Protein AF-A0A2S4Y2C4-F1 (afdb_monomer_lite)

Foldseek 3Di:
DPCLDQLQVLVVVLVVLVVVLVVLCVVAPLQQLFQAPVCSPAQFDPPDDPQATGHPVLVVCVVVPNVVSGRHHDPDSDQDADDDDLDPVQLVVLVVVLVVLVVVDDPPDDSVSSSVNSSSSVNSSNSSNVSSQPQQPQVDPVDGSADWDQPDDPGTHRPVVVVVVVPVVVDPDPPPPPPPPDPPDDDPDDDDDDDDDDDDDD

Sequence (202 aa):
MDGLGDPTEYDRIADGLYSTFSTARNLAPTRNVTGCPHHPNGPVDPLAPAGWGNCLLCNRNRRIGNQSARSQESAGSGYPVPQGPYDHQALLAIMCSVNECVFELDYRSSDQEFTHVAELLHSAFIIARELSHPRSNSGCPKHPGAPLDVDVPGGPRCLFCRAQELREASGDVPVMVPRSKEIRARGIRRKGLRPYGAVNET

pLDDT: mean 76.89, std 17.61, range [36.84, 97.75]

Radius of gyration: 26.84 Å; chains: 1; bounding box: 74×49×77 Å

Secondary structure (DSSP, 8-state):
------HHHHHHHHHHHHHHHHHHHHHS----TT--SS-TTS-B-TTPPTT--SBHHHHHHHHTT-TT-PPPPPS-SSPPPPPSP--HHHHHHHHHHHHHHHHH--TT--HHHHHHHHHHHHHHHHHHHHHHS-------SSSTTPPEETTSTTS-EEHHHHHHHHHHHH--------------------------------

Structure (mmCIF, N/CA/C/O backbone):
data_AF-A0A2S4Y2C4-F1
#
_entry.id   AF-A0A2S4Y2C4-F1
#
loop_
_atom_site.group_PDB
_atom_site.id
_atom_site.type_symbol
_atom_site.label_atom_id
_atom_site.label_alt_id
_atom_site.label_comp_id
_atom_site.label_asym_id
_atom_site.label_entity_id
_atom_site.label_seq_id
_atom_site.pdbx_PDB_ins_code
_atom_site.Cartn_x
_atom_site.Cartn_y
_atom_site.Cartn_z
_atom_site.occupancy
_atom_site.B_iso_or_equiv
_atom_site.auth_seq_id
_atom_site.auth_comp_id
_atom_site.auth_asym_id
_atom_site.auth_atom_id
_atom_site.pdbx_PDB_model_num
ATOM 1 N N . MET A 1 1 ? 22.414 9.964 -18.533 1.00 36.84 1 MET A N 1
ATOM 2 C CA . MET A 1 1 ? 22.731 8.615 -18.020 1.00 36.84 1 MET A CA 1
ATOM 3 C C . MET A 1 1 ? 21.405 8.067 -17.543 1.00 36.84 1 MET A C 1
ATOM 5 O O . MET A 1 1 ? 21.042 8.299 -16.398 1.00 36.84 1 MET A O 1
ATOM 9 N N . ASP A 1 2 ? 20.633 7.482 -18.456 1.00 43.56 2 ASP A N 1
ATOM 10 C CA . ASP A 1 2 ? 19.284 6.997 -18.160 1.00 43.56 2 ASP A CA 1
ATOM 11 C C . ASP A 1 2 ? 19.405 5.662 -17.426 1.00 43.56 2 ASP A C 1
ATOM 13 O O . ASP A 1 2 ? 19.362 4.585 -18.015 1.00 43.56 2 ASP A O 1
ATOM 17 N N . GLY A 1 3 ? 19.665 5.765 -16.121 1.00 43.25 3 GLY A N 1
ATOM 18 C CA . GLY A 1 3 ? 19.686 4.665 -15.165 1.00 43.25 3 GLY A CA 1
ATOM 19 C C . GLY A 1 3 ? 18.272 4.186 -14.862 1.00 43.25 3 GLY A C 1
ATOM 20 O O . GLY A 1 3 ? 17.787 4.338 -13.745 1.00 43.25 3 GLY A O 1
ATOM 21 N N . LEU A 1 4 ? 17.591 3.639 -15.867 1.00 57.31 4 LEU A N 1
ATOM 22 C CA . LEU A 1 4 ? 16.430 2.787 -15.640 1.00 57.31 4 LEU A CA 1
ATOM 23 C C . LEU A 1 4 ? 16.964 1.513 -14.976 1.00 57.31 4 LEU A C 1
ATOM 25 O O . LEU A 1 4 ? 17.474 0.633 -15.665 1.00 57.31 4 LEU A O 1
ATOM 29 N N . GLY A 1 5 ? 16.947 1.488 -13.638 1.00 56.91 5 GLY A N 1
ATOM 30 C CA . GLY A 1 5 ? 17.327 0.319 -12.843 1.00 56.91 5 GLY A CA 1
ATOM 31 C C . GLY A 1 5 ? 16.647 -0.941 -13.373 1.00 56.91 5 GLY A C 1
ATOM 32 O O . GLY A 1 5 ? 15.527 -0.873 -13.893 1.00 56.91 5 GLY A O 1
ATOM 33 N N . ASP A 1 6 ? 17.351 -2.068 -13.291 1.00 68.62 6 ASP A N 1
ATOM 34 C CA . ASP A 1 6 ? 16.823 -3.355 -13.735 1.00 68.62 6 ASP A CA 1
ATOM 35 C C . ASP A 1 6 ? 15.484 -3.612 -13.014 1.00 68.62 6 ASP A C 1
ATOM 37 O O . ASP A 1 6 ? 15.442 -3.519 -11.785 1.00 68.62 6 ASP A O 1
ATOM 41 N N . PRO A 1 7 ? 14.380 -3.916 -13.728 1.00 71.06 7 PRO A N 1
ATOM 42 C CA . PRO A 1 7 ? 13.099 -4.254 -13.109 1.00 71.06 7 PRO A CA 1
ATOM 43 C C . PRO A 1 7 ? 13.212 -5.264 -11.954 1.00 71.06 7 PRO A C 1
ATOM 45 O O . PRO A 1 7 ? 12.474 -5.161 -10.975 1.00 71.06 7 PRO A O 1
ATOM 48 N N . THR A 1 8 ? 14.184 -6.184 -12.006 1.00 77.12 8 THR A N 1
ATOM 49 C CA . THR A 1 8 ? 14.409 -7.162 -10.928 1.00 77.12 8 THR A CA 1
ATOM 50 C C . THR A 1 8 ? 14.888 -6.543 -9.606 1.00 77.12 8 THR A C 1
ATOM 52 O O . THR A 1 8 ? 14.681 -7.125 -8.538 1.00 77.12 8 THR A O 1
ATOM 55 N N . GLU A 1 9 ? 15.479 -5.344 -9.625 1.00 84.19 9 GLU A N 1
ATOM 56 C CA . GLU A 1 9 ? 15.862 -4.614 -8.411 1.00 84.19 9 GLU A CA 1
ATOM 57 C C . GLU A 1 9 ? 14.623 -4.196 -7.610 1.00 84.19 9 GLU A C 1
ATOM 59 O O . GLU A 1 9 ? 14.620 -4.275 -6.376 1.00 8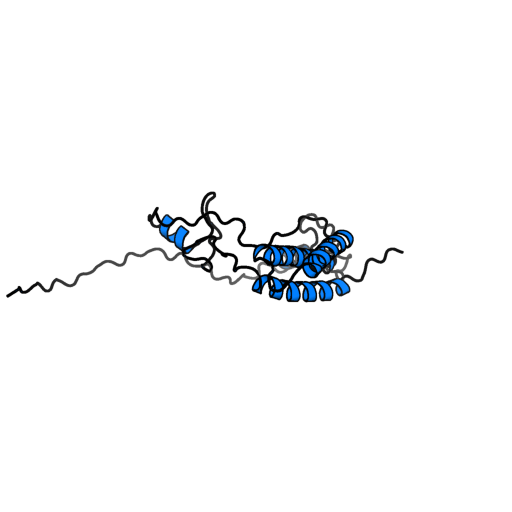4.19 9 GLU A O 1
ATOM 64 N N . TYR A 1 10 ? 13.539 -3.831 -8.301 1.00 89.06 10 TYR A N 1
ATOM 65 C CA . TYR A 1 10 ? 12.286 -3.435 -7.663 1.00 89.06 10 TYR A CA 1
ATOM 66 C C . TYR A 1 10 ? 11.528 -4.606 -7.040 1.00 89.06 10 TYR A C 1
ATOM 68 O O . TYR A 1 10 ? 10.769 -4.374 -6.103 1.00 89.06 10 TYR A O 1
ATOM 76 N N . ASP A 1 11 ? 11.752 -5.852 -7.476 1.00 88.31 11 ASP A N 1
ATOM 77 C CA . ASP A 1 11 ? 11.116 -7.022 -6.851 1.00 88.31 11 ASP A CA 1
ATOM 78 C C . ASP A 1 11 ? 11.534 -7.157 -5.383 1.00 88.31 11 ASP A C 1
ATOM 80 O O . ASP A 1 11 ? 10.690 -7.277 -4.495 1.00 88.31 11 ASP A O 1
ATOM 84 N N . ARG A 1 12 ? 12.838 -7.045 -5.100 1.00 90.25 12 ARG A N 1
ATOM 85 C CA . ARG A 1 12 ? 13.348 -7.112 -3.719 1.00 90.25 12 ARG A CA 1
ATOM 86 C C . ARG A 1 12 ? 12.839 -5.954 -2.866 1.00 90.25 12 ARG A C 1
ATOM 88 O O . ARG A 1 12 ? 12.561 -6.137 -1.681 1.00 90.25 12 ARG A O 1
ATOM 95 N N . ILE A 1 13 ? 12.723 -4.768 -3.464 1.00 93.62 13 ILE A N 1
ATOM 96 C CA . ILE A 1 13 ? 12.172 -3.584 -2.798 1.00 93.62 13 ILE A CA 1
ATOM 97 C C . ILE A 1 13 ? 10.692 -3.816 -2.474 1.00 93.62 13 ILE A C 1
ATOM 99 O O . ILE A 1 13 ? 10.278 -3.583 -1.340 1.00 93.62 13 ILE A O 1
ATOM 103 N N . ALA A 1 14 ? 9.906 -4.323 -3.426 1.00 94.06 14 ALA A N 1
ATOM 104 C CA . ALA A 1 14 ? 8.493 -4.625 -3.233 1.00 94.06 14 ALA A CA 1
ATOM 105 C C . ALA A 1 14 ? 8.281 -5.662 -2.118 1.00 94.06 14 ALA A C 1
ATOM 107 O O . ALA A 1 14 ? 7.454 -5.438 -1.234 1.00 94.06 14 ALA A O 1
ATOM 108 N N . ASP A 1 15 ? 9.065 -6.742 -2.091 1.00 93.62 15 ASP A N 1
ATOM 109 C CA . ASP A 1 15 ? 8.988 -7.760 -1.035 1.00 93.62 15 ASP A CA 1
ATOM 110 C C . ASP A 1 15 ? 9.310 -7.175 0.354 1.00 93.62 15 ASP A C 1
ATOM 112 O O . ASP A 1 15 ? 8.584 -7.411 1.328 1.00 93.62 15 ASP A O 1
ATOM 116 N N . GLY A 1 16 ? 10.362 -6.354 0.450 1.00 96.56 16 GLY A N 1
ATOM 117 C CA . GLY A 1 16 ? 10.735 -5.665 1.690 1.00 96.56 16 GLY A CA 1
ATOM 118 C C . GLY A 1 16 ? 9.665 -4.680 2.174 1.00 96.56 16 GLY A C 1
ATOM 119 O O . GLY A 1 16 ? 9.341 -4.633 3.368 1.00 96.56 16 GLY A O 1
ATOM 120 N N . LEU A 1 17 ? 9.062 -3.932 1.247 1.00 96.81 17 LEU A N 1
ATOM 121 C CA . LEU A 1 17 ? 7.959 -3.017 1.539 1.00 96.81 17 LEU A CA 1
ATOM 122 C C . LEU A 1 17 ? 6.712 -3.768 1.994 1.00 96.81 17 LEU A C 1
ATOM 124 O O . LEU A 1 17 ? 6.087 -3.351 2.966 1.00 96.81 17 LEU A O 1
ATOM 128 N N . TYR A 1 18 ? 6.378 -4.896 1.366 1.00 95.56 18 TYR A N 1
ATOM 129 C CA . TYR A 1 18 ? 5.233 -5.709 1.768 1.00 95.56 18 TYR A CA 1
ATOM 130 C C . TYR A 1 18 ? 5.411 -6.305 3.169 1.00 95.56 18 TYR A C 1
ATOM 132 O O . TYR A 1 18 ? 4.485 -6.274 3.982 1.00 95.56 18 TYR A O 1
ATOM 140 N N . SER A 1 19 ? 6.612 -6.798 3.487 1.00 96.69 19 SER A N 1
ATOM 141 C CA . SER A 1 19 ? 6.933 -7.286 4.832 1.00 96.69 19 SER A CA 1
ATOM 142 C C . SER A 1 19 ? 6.778 -6.179 5.882 1.00 96.69 19 SER A C 1
ATOM 144 O O . SER A 1 19 ? 6.131 -6.374 6.913 1.00 96.69 19 SER A O 1
ATOM 146 N N . THR A 1 20 ? 7.315 -4.989 5.605 1.00 96.06 20 THR A N 1
ATOM 147 C CA . THR A 1 20 ? 7.207 -3.825 6.502 1.00 96.06 20 THR A CA 1
ATOM 148 C C . THR A 1 20 ? 5.756 -3.358 6.643 1.00 96.06 20 THR A C 1
ATOM 150 O O . THR A 1 20 ? 5.284 -3.126 7.757 1.00 96.06 20 THR A O 1
ATOM 153 N N . PHE A 1 21 ? 5.011 -3.304 5.536 1.00 95.81 21 PHE A N 1
ATOM 154 C CA . PHE A 1 21 ? 3.577 -3.030 5.517 1.00 95.81 21 PHE A CA 1
ATOM 155 C C . PHE A 1 21 ? 2.806 -4.013 6.398 1.00 95.81 21 PHE A C 1
ATOM 157 O O . PHE A 1 21 ? 1.967 -3.588 7.188 1.00 95.81 21 PHE A O 1
ATOM 164 N N . SER A 1 22 ? 3.094 -5.314 6.308 1.00 93.06 22 SER A N 1
ATOM 165 C CA . SER A 1 22 ? 2.417 -6.322 7.126 1.00 93.06 22 SER A CA 1
ATOM 166 C C . SER A 1 22 ? 2.623 -6.071 8.622 1.00 93.06 22 SER A C 1
ATOM 168 O O . SER A 1 22 ? 1.687 -6.244 9.401 1.00 93.06 22 SER A O 1
ATOM 170 N N . THR A 1 23 ? 3.818 -5.640 9.027 1.00 93.31 23 THR A N 1
ATOM 171 C CA . THR A 1 23 ? 4.103 -5.261 10.417 1.00 93.31 23 THR A CA 1
ATOM 172 C C . THR A 1 23 ? 3.337 -4.002 10.818 1.00 93.31 23 THR A C 1
ATOM 174 O O . THR A 1 23 ? 2.624 -4.026 11.818 1.00 93.31 23 THR A O 1
ATOM 177 N N . ALA A 1 24 ? 3.405 -2.933 10.019 1.00 92.12 24 ALA A N 1
ATOM 178 C CA . ALA A 1 24 ? 2.693 -1.683 10.296 1.00 92.12 24 ALA A CA 1
ATOM 179 C C . ALA A 1 24 ? 1.168 -1.883 10.362 1.00 92.12 24 ALA A C 1
ATOM 181 O O . ALA A 1 24 ? 0.502 -1.382 11.264 1.00 92.12 24 ALA A O 1
ATOM 182 N N . ARG A 1 25 ? 0.612 -2.699 9.460 1.00 90.81 25 ARG A N 1
ATOM 183 C CA . ARG A 1 25 ? -0.801 -3.099 9.456 1.00 90.81 25 ARG A CA 1
ATOM 184 C C . ARG A 1 25 ? -1.221 -3.784 10.755 1.00 90.81 25 ARG A C 1
ATOM 186 O O . ARG A 1 25 ? -2.354 -3.595 11.180 1.00 90.81 25 ARG A O 1
ATOM 193 N N . ASN A 1 26 ? -0.352 -4.598 11.349 1.00 90.12 26 ASN A N 1
ATOM 194 C CA . ASN A 1 26 ? -0.655 -5.301 12.596 1.00 90.12 26 ASN A CA 1
ATOM 195 C C . ASN A 1 26 ? -0.579 -4.387 13.829 1.00 90.12 26 ASN A C 1
ATOM 197 O O . ASN A 1 26 ? -1.151 -4.732 14.859 1.00 90.12 26 ASN A O 1
ATOM 201 N N . LEU A 1 27 ? 0.123 -3.253 13.728 1.00 89.62 27 LEU A N 1
ATOM 202 C CA . LEU A 1 27 ? 0.165 -2.215 14.762 1.00 89.62 27 LEU A CA 1
ATOM 203 C C . LEU A 1 27 ? -1.008 -1.232 14.648 1.00 89.62 27 LEU A C 1
ATOM 205 O O . LEU A 1 27 ? -1.432 -0.667 15.649 1.00 89.62 27 LEU A O 1
ATOM 209 N N . ALA A 1 28 ? -1.547 -1.042 13.445 1.00 87.50 28 ALA A N 1
ATOM 210 C CA . ALA A 1 28 ? -2.757 -0.260 13.230 1.00 87.50 28 ALA A CA 1
ATOM 211 C C . ALA A 1 28 ? -4.011 -0.994 13.757 1.00 87.50 28 ALA A C 1
ATOM 213 O O . ALA A 1 28 ? -4.033 -2.229 13.825 1.00 87.50 28 ALA A O 1
ATOM 214 N N . PRO A 1 29 ? -5.103 -0.269 14.066 1.00 81.56 29 PRO A N 1
ATOM 215 C CA . PRO A 1 29 ? -6.379 -0.885 14.392 1.00 81.56 29 PRO A CA 1
ATOM 216 C C . PRO A 1 29 ? -6.818 -1.884 13.333 1.00 81.56 29 PRO A C 1
ATOM 218 O O . PRO A 1 29 ? -6.672 -1.669 12.125 1.00 81.56 29 PRO A O 1
ATOM 221 N N . THR A 1 30 ? -7.449 -2.961 13.792 1.00 75.25 30 THR A N 1
ATOM 222 C CA . THR A 1 30 ? -8.057 -3.933 12.890 1.00 75.25 30 THR A CA 1
ATOM 223 C C . THR A 1 30 ? -9.153 -3.257 12.075 1.00 75.25 30 THR A C 1
ATOM 225 O O . THR A 1 30 ? -10.233 -2.942 12.575 1.00 75.25 30 THR A O 1
ATOM 228 N N . ARG A 1 31 ? -8.876 -3.035 10.784 1.00 73.69 31 ARG A N 1
ATOM 229 C CA . ARG A 1 31 ? -9.887 -2.561 9.840 1.00 73.69 31 ARG A CA 1
ATOM 230 C C . ARG A 1 31 ? -11.009 -3.591 9.768 1.00 73.69 31 ARG A C 1
ATOM 232 O O . ARG A 1 31 ? -10.785 -4.774 9.517 1.00 73.69 31 ARG A O 1
ATOM 239 N N . ASN A 1 32 ? -12.227 -3.120 9.981 1.00 72.31 32 ASN A N 1
ATOM 240 C CA . ASN A 1 32 ? -13.457 -3.872 9.811 1.00 72.31 32 ASN A CA 1
ATOM 241 C C . ASN A 1 32 ? -13.647 -4.206 8.327 1.00 72.31 32 ASN A C 1
ATOM 243 O O . ASN A 1 32 ? -14.186 -3.418 7.555 1.00 72.31 32 ASN A O 1
ATOM 247 N N . VAL A 1 33 ? -13.236 -5.415 7.944 1.00 72.38 33 VAL A N 1
ATOM 248 C CA . VAL A 1 33 ? -13.298 -5.941 6.572 1.00 72.38 33 VAL A CA 1
ATOM 249 C C . VAL A 1 33 ? -14.700 -5.789 5.964 1.00 72.38 33 VAL A C 1
ATOM 251 O O . VAL A 1 33 ? -14.844 -5.552 4.770 1.00 72.38 33 VAL A O 1
ATOM 254 N N . THR A 1 34 ? -15.754 -5.873 6.778 1.00 75.62 34 THR A N 1
ATOM 255 C CA . THR A 1 34 ? -17.140 -5.718 6.306 1.00 75.62 34 THR A CA 1
ATOM 256 C C . THR A 1 34 ? -17.783 -4.359 6.583 1.00 75.62 34 THR A C 1
ATOM 258 O O . THR A 1 34 ? -18.912 -4.133 6.140 1.00 75.62 34 THR A O 1
ATOM 261 N N . GLY A 1 35 ? -17.147 -3.499 7.384 1.00 73.62 35 GLY A N 1
ATOM 262 C CA . GLY A 1 35 ? -17.772 -2.279 7.910 1.00 73.62 35 GLY A CA 1
ATOM 263 C C . GLY A 1 35 ? -18.901 -2.480 8.912 1.00 73.62 35 GLY A C 1
ATOM 264 O O . GLY A 1 35 ? -19.558 -1.520 9.303 1.00 73.62 35 GLY A O 1
ATOM 265 N N . CYS A 1 36 ? -19.182 -3.719 9.323 1.00 79.94 36 CYS A N 1
ATOM 266 C CA . CYS A 1 36 ? -20.274 -4.010 10.242 1.00 79.94 36 CYS A CA 1
ATOM 267 C C . CYS A 1 36 ? -19.771 -4.089 11.692 1.00 79.94 36 CYS A C 1
ATOM 269 O O . CYS A 1 36 ? -18.882 -4.896 11.962 1.00 79.94 36 CYS A O 1
ATOM 271 N N . PRO A 1 37 ? -20.386 -3.363 12.648 1.00 75.06 37 PRO A N 1
ATOM 272 C CA . PRO A 1 37 ? -20.019 -3.458 14.064 1.00 75.06 37 PRO A CA 1
ATOM 273 C C . PRO A 1 37 ? -20.325 -4.839 14.664 1.00 75.06 37 PRO A C 1
ATOM 275 O O . PRO A 1 37 ? -19.667 -5.262 15.606 1.00 75.06 37 PRO A O 1
ATOM 278 N N . HIS A 1 38 ? -21.293 -5.572 14.103 1.00 81.81 38 HIS A N 1
ATOM 279 C CA . HIS A 1 38 ? -21.630 -6.926 14.552 1.00 81.81 38 HIS A CA 1
ATOM 280 C C . HIS A 1 38 ? -20.727 -8.008 13.952 1.00 81.81 38 HIS A C 1
ATOM 282 O O . HIS A 1 38 ? -20.565 -9.069 14.546 1.00 81.81 38 HIS A O 1
ATOM 288 N N . HIS A 1 39 ? -20.152 -7.763 12.772 1.00 83.25 39 HIS A N 1
ATOM 289 C CA . HIS A 1 39 ? -19.363 -8.755 12.040 1.00 83.25 39 HIS A CA 1
ATOM 290 C C . HIS A 1 39 ? -18.106 -8.127 11.423 1.00 83.25 39 HIS A C 1
ATOM 292 O O . HIS A 1 39 ? -17.934 -8.212 10.203 1.00 83.25 39 HIS A O 1
ATOM 298 N N . PRO A 1 40 ? -17.216 -7.507 12.217 1.00 76.00 40 PRO A N 1
ATOM 299 C CA . PRO A 1 40 ? -16.082 -6.748 11.684 1.00 76.00 40 PRO A CA 1
ATOM 300 C C . PRO A 1 40 ? -15.190 -7.596 10.764 1.00 76.00 40 PRO A C 1
ATOM 302 O O . PRO A 1 40 ? -14.767 -7.111 9.720 1.00 76.00 40 PRO A O 1
ATOM 305 N N . ASN A 1 41 ? -15.030 -8.886 11.082 1.00 77.62 41 ASN A N 1
ATOM 306 C CA . ASN A 1 41 ? -14.261 -9.872 10.308 1.00 77.62 41 ASN A CA 1
ATOM 307 C C . ASN A 1 41 ? -15.148 -10.892 9.565 1.00 77.62 41 ASN A C 1
ATOM 309 O O . ASN A 1 41 ? -14.730 -12.016 9.297 1.00 77.62 41 ASN A O 1
ATOM 313 N N . GLY A 1 42 ? -16.409 -10.544 9.299 1.00 81.75 42 GLY A N 1
ATOM 314 C CA . GLY A 1 42 ? -17.330 -11.407 8.562 1.00 81.75 42 GLY A CA 1
ATOM 315 C C . GLY A 1 42 ? -17.008 -11.506 7.061 1.00 81.75 42 GLY A C 1
ATOM 316 O O . GLY A 1 42 ? -16.150 -10.788 6.549 1.00 81.75 42 GLY A O 1
ATOM 317 N N . PRO A 1 43 ? -17.727 -12.364 6.320 1.00 84.88 43 PRO A N 1
ATOM 318 C CA . PRO A 1 43 ? -17.617 -12.413 4.866 1.00 84.88 43 PRO A CA 1
ATOM 319 C C . PRO A 1 43 ? -18.121 -11.116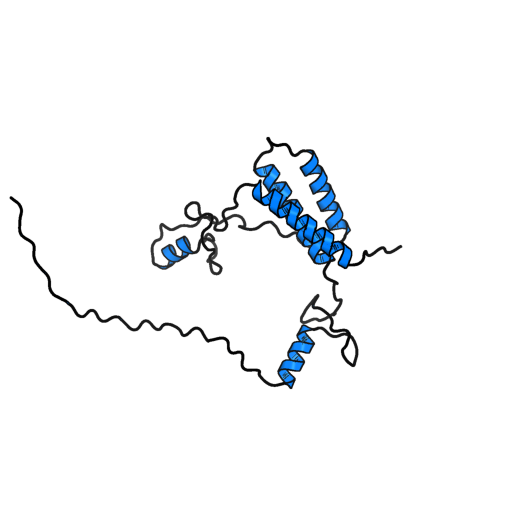 4.209 1.00 84.88 43 PRO A C 1
ATOM 321 O O . PRO A 1 43 ? -19.151 -10.563 4.614 1.00 84.88 43 PRO A O 1
ATOM 324 N N . VAL A 1 44 ? -17.404 -10.663 3.177 1.00 86.31 44 VAL A N 1
ATOM 325 C CA . VAL A 1 44 ? -17.750 -9.496 2.349 1.00 86.31 44 VAL A CA 1
ATOM 326 C C . VAL A 1 44 ? -18.766 -9.888 1.270 1.00 86.31 44 VAL A C 1
ATOM 328 O O . VAL A 1 44 ? -18.634 -10.948 0.663 1.00 86.31 44 VAL A O 1
ATOM 331 N N . ASP A 1 45 ? -19.785 -9.057 1.035 1.00 86.06 45 ASP A N 1
ATOM 332 C CA . ASP A 1 45 ? -20.769 -9.212 -0.044 1.00 86.06 45 ASP A CA 1
ATOM 333 C C . ASP A 1 45 ? -20.259 -8.540 -1.331 1.00 86.06 45 ASP A C 1
ATOM 335 O O . ASP A 1 45 ? -20.283 -7.312 -1.413 1.00 86.06 45 ASP A O 1
ATOM 339 N N . PRO A 1 46 ? -19.827 -9.300 -2.353 1.00 82.44 46 PRO A N 1
ATOM 340 C CA . PRO A 1 46 ? -19.350 -8.722 -3.611 1.00 82.44 46 PRO A CA 1
ATOM 341 C C . PRO A 1 46 ? -20.480 -8.121 -4.462 1.00 82.44 46 PRO A C 1
ATOM 343 O O . PRO A 1 46 ? -20.210 -7.426 -5.435 1.00 82.44 46 PRO A O 1
ATOM 346 N N . LEU A 1 47 ? -21.742 -8.412 -4.130 1.00 85.81 47 LEU A N 1
ATOM 347 C CA . LEU A 1 47 ? -22.933 -7.979 -4.863 1.00 85.81 47 LEU A CA 1
ATOM 348 C C . LEU A 1 47 ? -23.830 -7.104 -3.975 1.00 85.81 47 LEU A C 1
ATOM 350 O O . LEU A 1 47 ? -25.063 -7.169 -4.078 1.00 85.81 47 LEU A O 1
ATOM 354 N N . ALA A 1 48 ? -23.225 -6.338 -3.063 1.00 83.06 48 ALA A N 1
ATOM 355 C CA . ALA A 1 48 ? -23.935 -5.371 -2.240 1.00 83.06 48 ALA A CA 1
ATOM 356 C C . ALA A 1 48 ? -24.533 -4.260 -3.132 1.00 83.06 48 ALA A C 1
ATOM 358 O O . ALA A 1 48 ? -23.810 -3.663 -3.932 1.00 83.06 48 ALA A O 1
ATOM 359 N N . PRO A 1 49 ? -25.845 -3.971 -3.033 1.00 82.06 49 PRO A N 1
ATOM 360 C CA . PRO A 1 49 ? -26.436 -2.808 -3.691 1.00 82.06 49 PRO A CA 1
ATOM 361 C C . PRO A 1 49 ? -25.823 -1.492 -3.186 1.00 82.06 49 PRO A C 1
ATOM 363 O O . PRO A 1 49 ? -25.359 -1.419 -2.050 1.00 82.06 49 PRO A O 1
ATOM 366 N N . ALA A 1 50 ? -25.900 -0.426 -3.986 1.00 80.25 50 ALA A N 1
ATOM 367 C CA . ALA A 1 50 ? -25.516 0.916 -3.538 1.00 80.25 50 ALA A CA 1
ATOM 368 C C . ALA A 1 50 ? -26.303 1.330 -2.274 1.00 80.25 50 ALA A C 1
ATOM 370 O O . ALA A 1 50 ? -27.503 1.050 -2.170 1.00 80.25 50 ALA A O 1
ATOM 371 N N . GLY A 1 51 ? -25.647 1.978 -1.305 1.00 77.88 51 GLY A N 1
ATOM 372 C CA . GLY A 1 51 ? -26.269 2.334 -0.023 1.00 77.88 51 GLY A CA 1
ATOM 373 C C . GLY A 1 51 ? -26.300 1.201 1.012 1.00 77.88 51 GLY A C 1
ATOM 374 O O . GLY A 1 51 ? -26.921 1.351 2.069 1.00 77.88 51 GLY A O 1
ATOM 375 N N . TRP A 1 52 ? -25.737 0.025 0.708 1.00 82.31 52 TRP A N 1
ATOM 376 C CA . TRP A 1 52 ? -25.639 -1.100 1.642 1.00 82.31 52 TRP A CA 1
ATOM 377 C C . TRP A 1 52 ? -24.185 -1.287 2.066 1.00 82.31 52 TRP A C 1
ATOM 379 O O . TRP A 1 52 ? -23.269 -1.141 1.265 1.00 82.31 52 TRP A O 1
ATOM 389 N N . GLY A 1 53 ? -23.970 -1.654 3.328 1.00 80.56 53 GLY A N 1
ATOM 390 C CA . GLY A 1 53 ? -22.643 -2.036 3.790 1.00 80.56 53 GLY A CA 1
ATOM 391 C C . GLY A 1 53 ? -22.195 -3.392 3.245 1.00 80.56 53 GLY A C 1
ATOM 392 O O . GLY A 1 53 ? -22.988 -4.193 2.743 1.00 80.56 53 GLY A O 1
ATOM 393 N N . ASN A 1 54 ? -20.915 -3.694 3.433 1.00 86.06 54 ASN A N 1
ATOM 394 C CA . ASN A 1 54 ? -20.246 -4.824 2.789 1.00 86.06 54 ASN A CA 1
ATOM 395 C C . ASN A 1 54 ? -20.435 -6.167 3.512 1.00 86.06 54 ASN A C 1
ATOM 397 O O . ASN A 1 54 ? -19.905 -7.177 3.071 1.00 86.06 54 ASN A O 1
ATOM 401 N N . CYS A 1 55 ? -21.161 -6.231 4.629 1.00 89.38 55 CYS A N 1
ATOM 402 C CA . CYS A 1 55 ? -21.325 -7.479 5.377 1.00 89.38 55 CYS A CA 1
ATOM 403 C C . CYS A 1 55 ? -22.331 -8.433 4.721 1.00 89.38 55 CYS A C 1
ATOM 405 O O . CYS A 1 55 ? -23.542 -8.200 4.763 1.00 89.38 55 CYS A O 1
ATOM 407 N N . LEU A 1 56 ? -21.843 -9.575 4.228 1.00 90.00 56 LEU A N 1
ATOM 408 C CA . LEU A 1 56 ? -22.667 -10.616 3.610 1.00 90.00 56 LEU A CA 1
ATOM 409 C C . LEU A 1 56 ? -23.724 -11.181 4.560 1.00 90.00 56 LEU A C 1
ATOM 411 O O . LEU A 1 56 ? -24.830 -11.486 4.122 1.00 90.00 56 LEU A O 1
ATOM 415 N N . LEU A 1 57 ? -23.433 -11.292 5.858 1.00 89.88 57 LEU A N 1
ATOM 416 C CA . LEU A 1 57 ? -24.390 -11.815 6.841 1.00 89.88 57 LEU A CA 1
ATOM 417 C C . LEU A 1 57 ? -25.568 -10.853 7.053 1.00 89.88 57 LEU A C 1
ATOM 419 O O . LEU A 1 57 ? -26.726 -11.273 7.009 1.00 89.88 57 LEU A O 1
ATOM 423 N N . CYS A 1 58 ? -25.290 -9.558 7.217 1.00 88.38 58 CYS A N 1
ATOM 424 C CA . CYS A 1 58 ? -26.326 -8.531 7.336 1.00 88.38 58 CYS A CA 1
ATOM 425 C C . CYS A 1 58 ? -27.125 -8.402 6.037 1.00 88.38 58 CYS A C 1
ATOM 427 O O . CYS A 1 58 ? -28.354 -8.427 6.069 1.00 88.38 58 CYS A O 1
ATOM 429 N N . ASN A 1 59 ? -26.443 -8.366 4.890 1.00 90.25 59 ASN A N 1
ATOM 430 C CA . ASN A 1 59 ? -27.094 -8.265 3.589 1.00 90.25 59 ASN A CA 1
ATOM 431 C C . ASN A 1 59 ? -27.957 -9.496 3.298 1.00 90.25 59 ASN A C 1
ATOM 433 O O . ASN A 1 59 ? -29.074 -9.353 2.802 1.00 90.25 59 ASN A O 1
ATOM 437 N N . ARG A 1 60 ? -27.504 -10.702 3.665 1.00 90.19 60 ARG A N 1
ATOM 438 C CA . ARG A 1 60 ? -28.310 -11.929 3.588 1.00 90.19 60 ARG A CA 1
ATOM 439 C C . ARG A 1 60 ? -29.571 -11.818 4.439 1.00 90.19 60 ARG A C 1
ATOM 441 O O . ARG A 1 60 ? -30.653 -12.096 3.930 1.00 90.19 60 ARG A O 1
ATOM 448 N N . ASN A 1 61 ? -29.451 -11.377 5.692 1.00 88.69 61 ASN A N 1
ATOM 449 C CA . ASN A 1 61 ? -30.593 -11.186 6.593 1.00 88.69 61 ASN A CA 1
ATOM 450 C C . ASN A 1 61 ? -31.586 -10.145 6.054 1.00 88.69 61 ASN A C 1
ATOM 452 O O . ASN A 1 61 ? -32.800 -10.334 6.129 1.00 88.69 61 ASN A O 1
ATOM 456 N N . ARG A 1 62 ? -31.076 -9.086 5.428 1.00 87.88 62 ARG A N 1
ATOM 457 C CA . ARG A 1 62 ? -31.890 -8.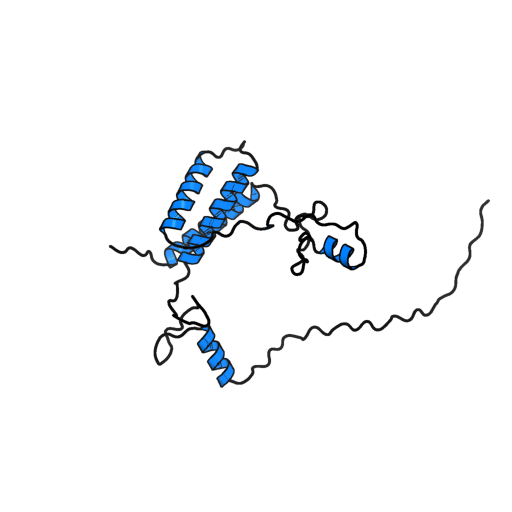059 4.782 1.00 87.88 62 ARG A CA 1
ATOM 458 C C . ARG A 1 62 ? -32.620 -8.595 3.543 1.00 87.88 62 ARG A C 1
ATOM 460 O O . ARG A 1 62 ? -33.808 -8.328 3.387 1.00 87.88 62 ARG A O 1
ATOM 467 N N . ARG A 1 63 ? -31.960 -9.422 2.716 1.00 87.44 63 ARG A N 1
ATOM 468 C CA . ARG A 1 63 ? -32.561 -10.097 1.543 1.00 87.44 63 ARG A CA 1
ATOM 469 C C . ARG A 1 63 ? -33.687 -11.070 1.925 1.00 87.44 63 ARG A C 1
ATOM 471 O O . ARG A 1 63 ? -34.642 -11.195 1.168 1.00 87.44 63 ARG A O 1
ATOM 478 N N . ILE A 1 64 ? -33.608 -11.727 3.086 1.00 89.75 64 ILE A N 1
ATOM 479 C CA . ILE A 1 64 ? -34.671 -12.624 3.594 1.00 89.75 64 ILE A CA 1
ATOM 480 C C . ILE A 1 64 ? -35.782 -11.891 4.371 1.00 89.75 64 ILE A C 1
ATOM 482 O O . ILE A 1 64 ? -36.665 -12.543 4.922 1.00 89.75 64 ILE A O 1
ATOM 486 N N . GLY A 1 65 ? -35.757 -10.553 4.415 1.00 83.50 65 GLY A N 1
ATOM 487 C CA . GLY A 1 65 ? -36.840 -9.727 4.961 1.00 83.50 65 GLY A CA 1
ATOM 488 C C . GLY A 1 65 ? -36.585 -9.116 6.341 1.00 83.50 65 GLY A C 1
ATOM 489 O O . GLY A 1 65 ? -37.449 -8.400 6.844 1.00 83.50 65 GLY A O 1
ATOM 490 N N . ASN A 1 66 ? -35.414 -9.324 6.953 1.00 80.00 66 ASN A N 1
ATOM 491 C CA . ASN A 1 66 ? -35.073 -8.665 8.213 1.00 80.00 66 ASN A CA 1
ATOM 492 C C . ASN A 1 66 ? -34.459 -7.276 7.962 1.00 80.00 66 ASN A C 1
ATOM 494 O O . ASN A 1 66 ? -33.248 -7.127 7.790 1.00 80.00 66 ASN A O 1
ATOM 498 N N . GLN A 1 67 ? -35.302 -6.242 7.945 1.00 69.00 67 GLN A N 1
ATOM 499 C CA . GLN A 1 67 ? -34.887 -4.867 7.637 1.00 69.00 67 GLN A CA 1
ATOM 500 C C . GLN A 1 67 ? -33.994 -4.214 8.711 1.00 69.00 67 GLN A C 1
ATOM 502 O O . GLN A 1 67 ? -33.341 -3.211 8.412 1.00 69.00 67 GLN A O 1
ATOM 507 N N . SER A 1 68 ? -33.943 -4.759 9.935 1.00 71.69 68 SER A N 1
ATOM 508 C CA . SER A 1 68 ? -33.088 -4.237 11.014 1.00 71.69 68 SER A CA 1
ATOM 509 C C . SER A 1 68 ? -31.635 -4.705 10.911 1.00 71.69 68 SER A C 1
ATOM 511 O O . SER A 1 68 ? -30.756 -4.103 11.523 1.00 71.69 68 SER A O 1
ATOM 513 N N . ALA A 1 69 ? -31.349 -5.718 10.084 1.00 68.38 69 ALA A N 1
ATOM 514 C CA . ALA A 1 69 ? -29.994 -6.164 9.781 1.00 68.38 69 ALA A CA 1
ATOM 515 C C . ALA A 1 69 ? -29.304 -5.182 8.817 1.00 68.38 69 ALA A C 1
ATOM 517 O O . ALA A 1 69 ? -29.095 -5.472 7.638 1.00 68.38 69 ALA A O 1
ATOM 518 N N . ARG A 1 70 ? -28.979 -3.981 9.304 1.00 67.19 70 ARG A N 1
ATOM 519 C CA . ARG A 1 70 ? -28.206 -2.989 8.552 1.00 67.19 70 ARG A CA 1
ATOM 520 C C . ARG A 1 70 ? -26.719 -3.172 8.833 1.00 67.19 70 ARG A C 1
ATOM 522 O O . ARG A 1 70 ? -26.273 -3.094 9.973 1.00 67.19 70 ARG A O 1
ATOM 529 N N . SER A 1 71 ? -25.953 -3.406 7.779 1.00 67.50 71 SER A N 1
ATOM 530 C CA . SER A 1 71 ? -24.531 -3.080 7.750 1.00 67.50 71 SER A CA 1
ATOM 531 C C . SER A 1 71 ? -24.402 -1.568 7.537 1.00 67.50 71 SER A C 1
ATOM 533 O O . SER A 1 71 ? -25.176 -0.991 6.770 1.00 67.50 71 SER A O 1
ATOM 535 N N . GLN A 1 72 ? -23.476 -0.911 8.238 1.00 65.19 72 GLN A N 1
ATOM 536 C CA . GLN A 1 72 ? -23.117 0.465 7.893 1.00 65.19 72 GLN A CA 1
ATOM 537 C C . GLN A 1 72 ? -22.292 0.444 6.604 1.00 65.19 72 GLN A C 1
ATOM 539 O O . GLN A 1 72 ? -21.546 -0.509 6.363 1.00 65.19 72 GLN A O 1
ATOM 544 N N . GLU A 1 73 ? -22.458 1.465 5.761 1.00 58.84 73 GLU A N 1
ATOM 545 C CA . GLU A 1 73 ? -21.537 1.700 4.650 1.00 58.84 73 GLU A CA 1
ATOM 546 C C . GLU A 1 73 ? -20.135 1.863 5.229 1.00 58.84 73 GLU A C 1
ATOM 548 O O . GLU A 1 73 ? -19.878 2.753 6.038 1.00 58.84 73 GLU A O 1
ATOM 553 N N . SER A 1 74 ? -19.243 0.949 4.859 1.00 56.19 74 SER A N 1
ATOM 554 C CA . SER A 1 74 ? -17.852 1.050 5.262 1.00 56.19 74 SER A CA 1
ATOM 555 C C . SER A 1 74 ? -17.174 2.067 4.362 1.00 56.19 74 SER A C 1
ATOM 557 O O . SER A 1 74 ? -17.168 1.889 3.142 1.00 56.19 74 SER A O 1
ATOM 559 N N . ALA A 1 75 ? -16.529 3.072 4.949 1.00 52.22 75 ALA A N 1
ATOM 560 C CA . ALA A 1 75 ? -15.411 3.715 4.276 1.00 52.22 75 ALA A CA 1
ATOM 561 C C . ALA A 1 75 ? -14.383 2.609 3.968 1.00 52.22 75 ALA A C 1
ATOM 563 O O . ALA A 1 75 ? -13.999 1.873 4.874 1.00 52.22 75 ALA A O 1
ATOM 564 N N . GLY A 1 76 ? -14.086 2.416 2.678 1.00 56.56 76 GLY A N 1
ATOM 565 C CA . GLY A 1 76 ? -13.211 1.402 2.069 1.00 56.56 76 GLY A CA 1
ATOM 566 C C . GLY A 1 76 ? -12.560 0.375 3.002 1.00 56.56 76 GLY A C 1
ATOM 567 O O . GLY A 1 76 ? -11.635 0.692 3.740 1.00 56.56 76 GLY A O 1
ATOM 568 N N . SER A 1 77 ? -12.955 -0.898 2.901 1.00 62.12 77 SER A N 1
ATOM 569 C CA . SER A 1 77 ? -12.370 -1.984 3.709 1.00 62.12 77 SER A CA 1
ATOM 570 C C . SER A 1 77 ? -10.914 -2.337 3.349 1.00 62.12 77 SER A C 1
ATOM 572 O O . SER A 1 77 ? -10.380 -3.322 3.857 1.00 62.12 77 SER A O 1
ATOM 574 N N . GLY A 1 78 ? -10.289 -1.586 2.439 1.00 74.12 78 GLY A N 1
ATOM 575 C CA . GLY A 1 78 ? -8.947 -1.821 1.917 1.00 74.12 78 GLY A CA 1
ATOM 576 C C . GLY A 1 78 ? -8.032 -0.623 2.139 1.00 74.12 78 GLY A C 1
ATOM 577 O O . GLY A 1 78 ? -8.488 0.483 2.423 1.00 74.12 78 GLY A O 1
ATOM 578 N N . TYR A 1 79 ? -6.728 -0.853 2.027 1.00 83.38 79 TYR A N 1
ATOM 579 C CA . TYR A 1 79 ? -5.756 0.232 1.942 1.00 83.38 79 TYR A CA 1
ATOM 580 C C . TYR A 1 79 ? -5.912 0.955 0.597 1.00 83.38 79 TYR A C 1
ATOM 582 O O . TYR A 1 79 ? -6.228 0.298 -0.402 1.00 83.38 79 TYR A O 1
ATOM 590 N N . PRO A 1 80 ? -5.733 2.286 0.555 1.00 83.56 80 PRO A N 1
ATOM 591 C CA . PRO A 1 80 ? -5.827 3.030 -0.688 1.00 83.56 80 PRO A CA 1
ATOM 592 C C . PRO A 1 80 ? -4.792 2.498 -1.682 1.00 83.56 80 PRO A C 1
ATOM 594 O O . PRO A 1 80 ? -3.651 2.190 -1.328 1.00 83.56 80 PRO A O 1
ATOM 597 N N . VAL A 1 81 ? -5.223 2.363 -2.933 1.00 86.06 81 VAL A N 1
ATOM 598 C CA . VAL A 1 81 ? -4.338 2.076 -4.060 1.00 86.06 81 VAL A CA 1
ATOM 599 C C . VAL A 1 81 ? -3.989 3.428 -4.684 1.00 86.06 81 VAL A C 1
ATOM 601 O O . VAL A 1 81 ? -4.917 4.156 -5.056 1.00 86.06 81 VAL A O 1
ATOM 604 N N . PRO A 1 82 ? -2.700 3.806 -4.761 1.00 87.31 82 PRO A N 1
ATOM 605 C CA . PRO A 1 82 ? -2.307 5.079 -5.349 1.00 87.31 82 PRO A CA 1
ATOM 606 C C . PRO A 1 82 ? -2.743 5.129 -6.814 1.00 87.31 82 PRO A C 1
ATOM 608 O O . PRO A 1 82 ? -2.687 4.127 -7.520 1.00 87.31 82 PRO A O 1
ATOM 611 N N . GLN A 1 83 ? -3.190 6.294 -7.274 1.00 82.38 83 GLN A N 1
ATOM 612 C CA . GLN A 1 83 ? -3.423 6.511 -8.700 1.00 82.38 83 GLN A CA 1
ATOM 613 C C . GLN A 1 83 ? -2.073 6.748 -9.389 1.00 82.38 83 GLN A C 1
ATOM 615 O O . GLN A 1 83 ? -1.185 7.368 -8.806 1.00 82.38 83 GLN A O 1
ATOM 620 N N . GLY A 1 84 ? -1.917 6.249 -10.618 1.00 78.81 84 GLY A N 1
ATOM 621 C CA . GLY A 1 84 ? -0.701 6.462 -11.406 1.00 78.81 84 GLY A CA 1
ATOM 622 C C . GLY A 1 84 ? -0.445 7.946 -11.735 1.00 78.81 84 GLY A C 1
ATOM 623 O O . GLY A 1 84 ? -1.346 8.775 -11.586 1.00 78.81 84 GLY A O 1
ATOM 624 N N . PRO A 1 85 ? 0.754 8.291 -12.239 1.00 85.69 85 PRO A N 1
ATOM 625 C CA . PRO A 1 85 ? 1.751 7.392 -12.829 1.00 85.69 85 PRO A CA 1
ATOM 626 C C . PRO A 1 85 ? 2.604 6.622 -11.805 1.00 85.69 85 PRO A C 1
ATOM 628 O O . PRO A 1 85 ? 3.025 7.160 -10.790 1.00 85.69 85 PRO A O 1
ATOM 631 N N . TYR A 1 86 ? 2.881 5.346 -12.099 1.00 87.69 86 TYR A N 1
ATOM 632 C CA . TYR A 1 86 ? 3.801 4.511 -11.317 1.00 87.69 86 TYR A CA 1
ATOM 633 C C . TYR A 1 86 ? 5.219 4.620 -11.885 1.00 87.69 86 TYR A C 1
ATOM 635 O O . TYR A 1 86 ? 5.592 3.868 -12.788 1.00 87.69 86 TYR A O 1
ATOM 643 N N . ASP A 1 87 ? 5.980 5.599 -11.415 1.00 89.50 87 ASP A N 1
ATOM 644 C CA . ASP A 1 87 ? 7.369 5.822 -11.811 1.00 89.50 87 ASP A CA 1
ATOM 645 C C . ASP A 1 87 ? 8.310 5.856 -10.592 1.00 89.50 87 ASP A C 1
ATOM 647 O O . ASP A 1 87 ? 7.880 5.833 -9.435 1.00 89.50 87 ASP A O 1
ATOM 651 N N . HIS A 1 88 ? 9.620 5.861 -10.852 1.00 90.25 88 HIS A N 1
ATOM 652 C CA . HIS A 1 88 ? 10.633 5.879 -9.795 1.00 90.25 88 HIS A CA 1
ATOM 653 C C . HIS A 1 88 ? 10.529 7.133 -8.911 1.00 90.25 88 HIS A C 1
ATOM 655 O O . HIS A 1 88 ? 10.761 7.064 -7.706 1.00 90.25 88 HIS A O 1
ATOM 661 N N . GLN A 1 89 ? 10.144 8.274 -9.488 1.00 92.44 89 GLN A N 1
ATOM 662 C CA . GLN A 1 89 ? 10.000 9.525 -8.750 1.00 92.44 89 GLN A CA 1
ATOM 663 C C . GLN A 1 89 ? 8.821 9.458 -7.771 1.00 92.44 89 GLN A C 1
ATOM 665 O O . GLN A 1 89 ? 8.956 9.895 -6.628 1.00 92.44 89 GLN A O 1
ATOM 670 N N . ALA A 1 90 ? 7.700 8.863 -8.182 1.00 92.50 90 ALA A N 1
ATOM 671 C CA . ALA A 1 90 ? 6.554 8.604 -7.320 1.00 92.50 90 ALA A CA 1
ATOM 672 C C . ALA A 1 90 ? 6.928 7.672 -6.159 1.00 92.50 90 ALA A C 1
ATOM 674 O O . ALA A 1 90 ? 6.557 7.942 -5.017 1.00 92.50 90 ALA A O 1
ATOM 675 N N . LEU A 1 91 ? 7.712 6.618 -6.423 1.00 94.81 91 LEU A N 1
ATOM 676 C CA . LEU A 1 91 ? 8.211 5.738 -5.363 1.00 94.81 91 LEU A CA 1
ATOM 677 C C . LEU A 1 91 ? 9.082 6.509 -4.364 1.00 94.81 91 LEU A C 1
ATOM 679 O O . LEU A 1 91 ? 8.845 6.419 -3.162 1.00 94.81 91 LEU A O 1
ATOM 683 N N . LEU A 1 92 ? 10.054 7.291 -4.846 1.00 95.56 92 LEU A N 1
ATOM 684 C CA . LEU A 1 92 ? 10.931 8.088 -3.984 1.00 95.56 92 LEU A CA 1
ATOM 685 C C . LEU A 1 92 ? 10.148 9.080 -3.121 1.00 95.56 92 LEU A C 1
ATOM 687 O O . LEU A 1 92 ? 10.421 9.182 -1.929 1.00 95.56 92 LEU A O 1
ATOM 691 N N . ALA A 1 93 ? 9.158 9.768 -3.692 1.00 95.88 93 ALA A N 1
ATOM 692 C CA . ALA A 1 93 ? 8.325 10.711 -2.952 1.00 95.88 93 ALA A CA 1
ATOM 693 C C . ALA A 1 93 ? 7.583 10.031 -1.790 1.00 95.88 93 ALA A C 1
ATOM 695 O O . ALA A 1 93 ? 7.633 10.519 -0.663 1.00 95.88 93 ALA A O 1
ATOM 696 N N . ILE A 1 94 ? 6.961 8.871 -2.035 1.00 96.19 94 ILE A N 1
ATOM 697 C CA . ILE A 1 94 ? 6.293 8.112 -0.970 1.00 96.19 94 ILE A CA 1
ATOM 698 C C . ILE A 1 94 ? 7.307 7.605 0.061 1.00 96.19 94 ILE A C 1
ATOM 700 O O . ILE A 1 94 ? 7.037 7.677 1.256 1.00 96.19 94 ILE A O 1
ATOM 704 N N . MET A 1 95 ? 8.482 7.133 -0.364 1.00 97.06 95 MET A N 1
ATOM 705 C CA . MET A 1 95 ? 9.530 6.675 0.556 1.00 97.06 95 MET A CA 1
ATOM 706 C C . MET A 1 95 ? 10.060 7.801 1.452 1.00 97.06 95 MET A C 1
ATOM 708 O O . MET A 1 95 ? 10.332 7.557 2.627 1.00 97.06 95 MET A O 1
ATOM 712 N N . CYS A 1 96 ? 10.164 9.031 0.942 1.00 97.75 96 CYS A N 1
ATOM 713 C CA . CYS A 1 96 ? 10.464 10.205 1.762 1.00 97.75 96 CYS A CA 1
ATOM 714 C C . CYS A 1 96 ? 9.398 10.408 2.845 1.00 97.75 96 CYS A C 1
ATOM 716 O O . CYS A 1 96 ? 9.751 10.484 4.018 1.00 97.75 96 CYS A O 1
ATOM 718 N N . SER A 1 97 ? 8.111 10.390 2.482 1.00 97.00 97 SER A N 1
ATOM 719 C CA . SER A 1 97 ? 7.020 10.505 3.458 1.00 97.00 97 SER A CA 1
ATOM 720 C C . SER A 1 97 ? 7.010 9.355 4.471 1.00 97.00 97 SER A C 1
ATOM 722 O O . SER A 1 97 ? 6.779 9.586 5.653 1.00 97.00 97 SER A O 1
ATOM 724 N N . VAL A 1 98 ? 7.310 8.120 4.048 1.00 96.81 98 VAL A N 1
ATOM 725 C CA . VAL A 1 98 ? 7.464 6.980 4.970 1.00 96.81 98 VAL A CA 1
ATOM 726 C C . VAL A 1 98 ? 8.566 7.265 5.986 1.00 96.81 98 VAL A C 1
ATOM 728 O O . VAL A 1 98 ? 8.343 7.078 7.178 1.00 96.81 98 VAL A O 1
ATOM 731 N N . ASN A 1 99 ? 9.736 7.726 5.538 1.00 97.25 99 ASN A N 1
ATOM 732 C CA . ASN A 1 99 ? 10.859 8.012 6.429 1.00 97.25 99 ASN A CA 1
ATOM 733 C C . ASN A 1 99 ? 10.538 9.136 7.419 1.00 97.25 99 ASN A C 1
ATOM 735 O O . ASN A 1 99 ? 10.864 9.005 8.595 1.00 97.25 99 ASN A O 1
ATOM 739 N N . GLU A 1 100 ? 9.880 10.205 6.965 1.00 96.88 100 GLU A N 1
ATOM 740 C CA . GLU A 1 100 ? 9.426 11.305 7.823 1.00 96.88 100 GLU A CA 1
ATOM 741 C C . GLU A 1 100 ? 8.441 10.808 8.888 1.00 96.88 100 GLU A C 1
ATOM 743 O O . GLU A 1 100 ? 8.642 11.051 10.075 1.00 96.88 100 GLU A O 1
ATOM 748 N N . CYS A 1 101 ? 7.418 10.039 8.500 1.00 95.69 101 CYS A N 1
ATOM 749 C CA . CYS A 1 101 ? 6.451 9.518 9.463 1.00 95.69 101 CYS A CA 1
ATOM 750 C C . CYS A 1 101 ? 7.071 8.509 10.435 1.00 95.69 101 CYS A C 1
ATOM 752 O O . CYS A 1 101 ? 6.760 8.537 11.619 1.00 95.69 101 CYS A O 1
ATOM 754 N N . VAL A 1 102 ? 7.942 7.614 9.959 1.00 94.56 102 VAL A N 1
ATOM 755 C CA . VAL A 1 102 ? 8.609 6.621 10.816 1.00 94.56 102 VAL A CA 1
ATOM 756 C C . VAL A 1 102 ? 9.572 7.286 11.796 1.00 94.56 102 VAL A C 1
ATOM 758 O O . VAL A 1 102 ? 9.712 6.796 12.912 1.00 94.56 102 VAL A O 1
ATOM 761 N N . PHE A 1 103 ? 10.209 8.394 11.413 1.00 95.88 103 PHE A N 1
ATOM 762 C CA . PHE A 1 103 ? 11.076 9.158 12.308 1.00 95.88 103 PHE A CA 1
ATOM 763 C C . PHE A 1 103 ? 10.307 9.764 13.494 1.00 95.88 103 PHE A C 1
ATOM 765 O O . PHE A 1 103 ? 10.826 9.780 14.606 1.00 95.88 103 PHE A O 1
ATOM 772 N N . GLU A 1 104 ? 9.072 10.214 13.265 1.00 94.50 104 GLU A N 1
ATOM 773 C CA . GLU A 1 104 ? 8.198 10.790 14.299 1.00 94.50 104 GLU A CA 1
ATOM 774 C C . GLU A 1 104 ? 7.414 9.730 15.103 1.00 94.50 104 GLU A C 1
ATOM 776 O O . GLU A 1 104 ? 6.827 10.047 16.139 1.00 94.50 104 GLU A O 1
ATOM 781 N N . LEU A 1 105 ? 7.383 8.469 14.650 1.00 93.50 105 LEU A N 1
ATOM 782 C CA . LEU A 1 105 ? 6.671 7.392 15.342 1.00 93.50 105 LEU A CA 1
ATOM 783 C C . LEU A 1 105 ? 7.360 6.999 16.658 1.00 93.50 105 LEU A C 1
ATOM 785 O O . LEU A 1 105 ? 8.560 6.734 16.712 1.00 93.50 105 LEU A O 1
ATOM 789 N N . ASP A 1 106 ? 6.551 6.828 17.700 1.00 94.19 106 ASP A N 1
ATOM 790 C CA . ASP A 1 106 ? 6.954 6.316 19.008 1.00 94.19 106 ASP A CA 1
ATOM 791 C C . ASP A 1 106 ? 5.964 5.241 19.499 1.00 94.19 106 ASP A C 1
ATOM 793 O O . ASP A 1 106 ? 4.869 5.069 18.961 1.00 94.19 106 ASP A O 1
ATOM 797 N N . TYR A 1 107 ? 6.300 4.509 20.566 1.00 90.62 107 TYR A N 1
ATOM 798 C CA . TYR A 1 107 ? 5.405 3.496 21.150 1.00 90.62 107 TYR A CA 1
ATOM 799 C C . TYR A 1 107 ? 4.091 4.081 21.701 1.00 90.62 107 TYR A C 1
ATOM 801 O O . TYR A 1 107 ? 3.159 3.332 21.997 1.00 90.62 107 TYR A O 1
ATOM 809 N N . ARG A 1 108 ? 4.023 5.407 21.876 1.00 94.50 108 ARG A N 1
ATOM 810 C CA . ARG A 1 108 ? 2.828 6.146 22.314 1.00 94.50 108 ARG A CA 1
ATOM 811 C C . ARG A 1 108 ? 2.046 6.775 21.168 1.00 94.50 108 ARG A C 1
ATOM 813 O O . ARG A 1 108 ? 1.053 7.449 21.447 1.00 94.50 108 ARG A O 1
ATOM 820 N N . SER A 1 109 ? 2.494 6.596 19.928 1.00 94.44 109 SER A N 1
ATOM 821 C CA . SER A 1 109 ? 1.776 7.093 18.763 1.00 94.44 109 SER A CA 1
ATOM 822 C C . SER A 1 109 ? 0.367 6.515 18.711 1.00 94.44 109 SER A C 1
ATOM 824 O O . SER A 1 109 ? 0.074 5.414 19.180 1.00 94.44 109 SER A O 1
ATOM 826 N N . SER A 1 110 ? -0.530 7.314 18.167 1.00 93.00 110 SER A N 1
ATOM 827 C CA . SER A 1 110 ? -1.927 6.982 18.000 1.00 93.00 110 SER A CA 1
ATOM 828 C C . SER A 1 110 ? -2.138 5.923 16.922 1.00 93.00 110 SER A C 1
ATOM 830 O O . SER A 1 110 ? -1.397 5.792 15.946 1.00 93.00 110 SER A O 1
ATOM 832 N N . ASP A 1 111 ? -3.265 5.237 17.047 1.00 89.69 111 ASP A N 1
ATOM 833 C CA . ASP A 1 111 ? -3.826 4.341 16.042 1.00 89.69 111 ASP A CA 1
ATOM 834 C C . ASP A 1 111 ? -3.890 4.953 14.628 1.00 89.69 111 ASP A C 1
ATOM 836 O O . ASP A 1 111 ? -3.720 4.253 13.624 1.00 89.69 111 ASP A O 1
ATOM 840 N N . GLN A 1 112 ? -4.140 6.265 14.534 1.00 89.88 112 GLN A N 1
ATOM 841 C CA . GLN A 1 112 ? -4.208 6.984 13.261 1.00 89.88 112 GLN A CA 1
ATOM 842 C C . GLN A 1 112 ? -2.828 7.126 12.613 1.00 89.88 112 GLN A C 1
ATOM 844 O O . GLN A 1 112 ? -2.715 6.950 11.403 1.00 89.88 112 GLN A O 1
ATOM 849 N N . GLU A 1 113 ? -1.781 7.371 13.400 1.00 93.31 113 GLU A N 1
ATOM 850 C CA . GLU A 1 113 ? -0.406 7.478 12.900 1.00 93.31 113 GLU A CA 1
ATOM 851 C C . GLU A 1 113 ? 0.094 6.126 12.377 1.00 93.31 113 GLU A C 1
ATOM 853 O O . GLU A 1 113 ? 0.592 6.047 11.253 1.00 93.31 113 GLU A O 1
ATOM 858 N N . PHE A 1 114 ? -0.145 5.032 13.111 1.00 93.38 114 PHE A N 1
ATOM 859 C CA . PHE A 1 114 ? 0.158 3.683 12.613 1.00 93.38 114 PHE A CA 1
ATOM 860 C C . PHE A 1 114 ? -0.639 3.335 11.352 1.00 93.38 114 PHE A C 1
ATOM 862 O O . PHE A 1 114 ? -0.107 2.722 10.421 1.00 93.38 114 PHE A O 1
ATOM 869 N N . THR A 1 115 ? -1.907 3.753 11.288 1.00 92.69 115 THR A N 1
ATOM 870 C CA . THR A 1 115 ? -2.731 3.580 10.086 1.00 92.69 115 THR A CA 1
ATOM 871 C C . THR A 1 115 ? -2.131 4.323 8.898 1.00 92.69 115 THR A C 1
ATOM 873 O O . THR A 1 115 ? -2.020 3.737 7.822 1.00 92.69 115 THR A O 1
ATOM 876 N N . HIS A 1 116 ? -1.713 5.574 9.089 1.00 94.69 116 HIS A N 1
ATOM 877 C CA . HIS A 1 116 ? -1.136 6.396 8.034 1.00 94.69 116 HIS A CA 1
ATOM 878 C C . HIS A 1 116 ? 0.166 5.799 7.486 1.00 94.69 116 HIS A C 1
ATOM 880 O O . HIS A 1 116 ? 0.320 5.656 6.273 1.00 94.69 116 HIS A O 1
ATOM 886 N N . VAL A 1 117 ? 1.065 5.340 8.362 1.00 96.12 117 VAL A N 1
ATOM 887 C CA . VAL A 1 117 ? 2.300 4.665 7.932 1.00 96.12 117 VAL A CA 1
ATOM 888 C C . VAL A 1 117 ? 2.001 3.379 7.163 1.00 96.12 117 VAL A C 1
ATOM 890 O O . VAL A 1 117 ? 2.620 3.122 6.129 1.00 96.12 117 VAL A O 1
ATOM 893 N N . ALA A 1 118 ? 1.011 2.593 7.594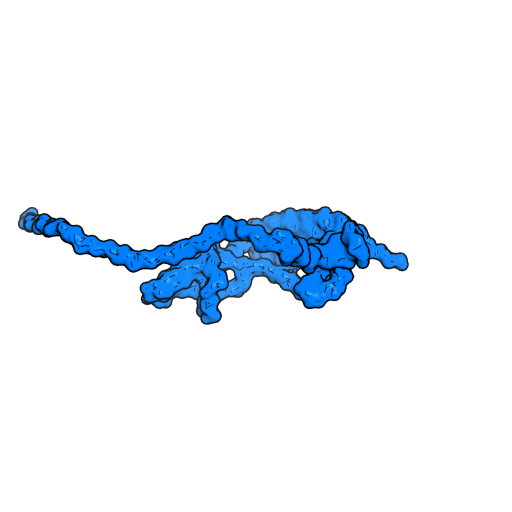 1.00 94.94 118 ALA A N 1
ATOM 894 C CA . ALA A 1 118 ? 0.589 1.410 6.850 1.00 94.94 118 ALA A CA 1
ATOM 895 C C . ALA A 1 118 ? 0.021 1.757 5.455 1.00 94.94 118 ALA A C 1
ATOM 897 O O . ALA A 1 118 ? 0.267 1.023 4.500 1.00 94.94 118 ALA A O 1
ATOM 898 N N . GLU A 1 119 ? -0.693 2.876 5.296 1.00 94.88 119 GLU A N 1
ATOM 899 C CA . GLU A 1 119 ? -1.176 3.352 3.988 1.00 94.88 119 GLU A CA 1
ATOM 900 C C . GLU A 1 119 ? -0.046 3.794 3.056 1.00 94.88 119 GLU A C 1
ATOM 902 O O . GLU A 1 119 ? -0.060 3.450 1.869 1.00 94.88 119 GLU A O 1
ATOM 907 N N . LEU A 1 120 ? 0.950 4.508 3.583 1.00 96.62 120 LEU A N 1
ATOM 908 C CA . LEU A 1 120 ? 2.122 4.922 2.814 1.00 96.62 120 LEU A CA 1
ATOM 909 C C . LEU A 1 120 ? 2.952 3.712 2.373 1.00 96.62 120 LEU A C 1
ATOM 911 O O . LEU A 1 120 ? 3.294 3.602 1.197 1.00 96.62 120 LEU A O 1
ATOM 915 N N . LEU A 1 121 ? 3.205 2.760 3.276 1.00 97.12 121 LEU A N 1
ATOM 916 C CA . LEU A 1 121 ? 3.923 1.521 2.959 1.00 97.12 121 LEU A CA 1
ATOM 917 C C . LEU A 1 121 ? 3.179 0.671 1.926 1.00 97.12 121 LEU A C 1
ATOM 919 O O . LEU A 1 121 ? 3.802 0.144 1.005 1.00 97.12 121 LEU A O 1
ATOM 923 N N . HIS A 1 122 ? 1.852 0.565 2.039 1.00 96.06 122 HIS A N 1
ATOM 924 C CA . HIS A 1 122 ? 1.034 -0.101 1.027 1.00 96.06 122 HIS A CA 1
ATOM 925 C C . HIS A 1 122 ? 1.157 0.594 -0.334 1.00 96.06 122 HIS A C 1
ATOM 927 O O . HIS A 1 122 ? 1.340 -0.066 -1.353 1.00 96.06 122 HIS A O 1
ATOM 933 N N . SER A 1 123 ? 1.109 1.927 -0.353 1.00 95.69 123 SER A N 1
ATOM 934 C CA . SER A 1 123 ? 1.245 2.710 -1.583 1.00 95.69 123 SER A CA 1
ATOM 935 C C . SER A 1 123 ? 2.621 2.523 -2.226 1.00 95.69 123 SER A C 1
ATOM 937 O O . SER A 1 123 ? 2.702 2.252 -3.423 1.00 95.69 123 SER A O 1
ATOM 939 N N . ALA A 1 124 ? 3.696 2.581 -1.434 1.00 96.50 124 ALA A N 1
ATOM 940 C CA . ALA A 1 124 ? 5.056 2.316 -1.897 1.00 96.50 124 ALA A CA 1
ATOM 941 C C . ALA A 1 124 ? 5.191 0.898 -2.463 1.00 96.50 124 ALA A C 1
ATOM 943 O O . ALA A 1 124 ? 5.769 0.720 -3.533 1.00 96.50 124 ALA A O 1
ATOM 944 N N . PHE A 1 125 ? 4.622 -0.102 -1.778 1.00 96.25 125 PHE A N 1
ATOM 945 C CA . PHE A 1 125 ? 4.597 -1.486 -2.247 1.00 96.25 125 PHE A CA 1
ATOM 946 C C . PHE A 1 125 ? 3.935 -1.604 -3.623 1.00 96.25 125 PHE A C 1
ATOM 948 O O . PHE A 1 125 ? 4.523 -2.207 -4.518 1.00 96.25 125 PHE A O 1
ATOM 955 N N . ILE A 1 126 ? 2.751 -1.011 -3.814 1.00 93.69 126 ILE A N 1
ATOM 956 C CA . ILE A 1 126 ? 2.056 -1.038 -5.108 1.00 93.69 126 ILE A CA 1
ATOM 957 C C . ILE A 1 126 ? 2.932 -0.416 -6.199 1.00 93.69 126 ILE A C 1
ATOM 959 O O . ILE A 1 126 ? 3.123 -1.032 -7.242 1.00 93.69 126 ILE A O 1
ATOM 963 N N . ILE A 1 127 ? 3.515 0.762 -5.956 1.00 93.06 127 ILE A N 1
ATOM 964 C CA . ILE A 1 127 ? 4.361 1.435 -6.953 1.00 93.06 127 ILE A CA 1
ATOM 965 C C . ILE A 1 127 ? 5.597 0.587 -7.281 1.00 93.06 127 ILE A C 1
ATOM 967 O O . ILE A 1 127 ? 5.895 0.374 -8.453 1.00 93.06 127 ILE A O 1
ATOM 971 N N . ALA A 1 128 ? 6.300 0.069 -6.269 1.00 93.06 128 ALA A N 1
ATOM 972 C CA . ALA A 1 128 ? 7.469 -0.786 -6.468 1.00 93.06 128 ALA A CA 1
ATOM 973 C C . ALA A 1 128 ? 7.108 -2.065 -7.233 1.00 93.06 128 ALA A C 1
ATOM 975 O O . ALA A 1 128 ? 7.849 -2.481 -8.120 1.00 93.06 128 ALA A O 1
ATOM 976 N N . ARG A 1 129 ? 5.943 -2.655 -6.947 1.00 91.94 129 ARG A N 1
ATOM 977 C CA . ARG A 1 129 ? 5.451 -3.832 -7.661 1.00 91.94 129 ARG A CA 1
ATOM 978 C C . ARG A 1 129 ? 5.163 -3.526 -9.126 1.00 91.94 129 ARG A C 1
ATOM 980 O O . ARG A 1 129 ? 5.525 -4.313 -9.989 1.00 91.94 129 ARG A O 1
ATOM 987 N N . GLU A 1 130 ? 4.552 -2.386 -9.422 1.00 89.25 130 GLU A N 1
ATOM 988 C CA . GLU A 1 130 ? 4.303 -1.948 -10.800 1.00 89.25 130 GLU A CA 1
ATOM 989 C C . GLU A 1 130 ? 5.596 -1.620 -11.562 1.00 89.25 130 GLU A C 1
ATOM 991 O O . GLU A 1 130 ? 5.659 -1.814 -12.775 1.00 89.25 130 GLU A O 1
ATOM 996 N N . LEU A 1 131 ? 6.639 -1.155 -10.868 1.00 87.38 131 LEU A N 1
ATOM 997 C CA . LEU A 1 131 ? 7.971 -0.942 -11.443 1.00 87.38 131 LEU A CA 1
ATOM 998 C C . LEU A 1 131 ? 8.738 -2.248 -11.680 1.00 87.38 131 LEU A C 1
ATOM 1000 O O . LEU A 1 131 ? 9.552 -2.307 -12.602 1.00 87.38 131 LEU A O 1
ATOM 1004 N N . SER A 1 132 ? 8.488 -3.277 -10.866 1.00 85.25 132 SER A N 1
ATOM 1005 C CA . SER A 1 132 ? 9.149 -4.576 -11.003 1.00 85.25 132 SER A CA 1
ATOM 1006 C C . SER A 1 132 ? 8.591 -5.412 -12.147 1.00 85.25 132 SER A C 1
ATOM 1008 O O . SER A 1 132 ? 9.302 -6.225 -12.742 1.00 85.25 132 SER A O 1
ATOM 1010 N N . HIS A 1 133 ? 7.337 -5.165 -12.531 1.00 77.75 133 HIS A N 1
ATOM 1011 C CA . HIS A 1 133 ? 6.808 -5.720 -13.764 1.00 77.75 133 HIS A CA 1
ATOM 1012 C C . HIS A 1 133 ? 7.490 -5.041 -14.950 1.00 77.75 133 HIS A C 1
ATOM 1014 O O . HIS A 1 133 ? 7.361 -3.823 -15.114 1.00 77.75 133 HIS A O 1
ATOM 1020 N N . PRO A 1 134 ? 8.165 -5.794 -15.840 1.00 60.69 134 PRO A N 1
ATOM 1021 C CA . PRO A 1 134 ? 8.571 -5.229 -17.108 1.00 60.69 134 PRO A CA 1
ATOM 1022 C C . PRO A 1 134 ? 7.288 -4.745 -17.772 1.00 60.69 134 PRO A C 1
ATOM 1024 O O . PRO A 1 134 ? 6.416 -5.555 -18.103 1.00 60.69 134 PRO A O 1
ATOM 1027 N N . ARG A 1 135 ? 7.145 -3.423 -17.942 1.00 57.66 135 ARG A N 1
ATOM 1028 C CA . ARG A 1 135 ? 6.107 -2.846 -18.795 1.00 57.66 135 ARG A CA 1
ATOM 1029 C C . ARG A 1 135 ? 6.394 -3.355 -20.189 1.00 57.66 135 ARG A C 1
ATOM 1031 O O . ARG A 1 135 ? 7.108 -2.739 -20.974 1.00 57.66 135 ARG A O 1
ATOM 1038 N N . SER A 1 136 ? 5.897 -4.546 -20.472 1.00 51.69 136 SER A N 1
ATOM 1039 C CA . SER A 1 136 ? 5.931 -5.101 -21.796 1.00 51.69 136 SER A CA 1
ATOM 1040 C C . SER A 1 136 ? 5.122 -4.121 -22.617 1.00 51.69 136 SER A C 1
ATOM 1042 O O . SER A 1 136 ? 3.913 -3.936 -22.453 1.00 51.69 136 SER A O 1
ATOM 1044 N N . ASN A 1 137 ? 5.858 -3.392 -23.442 1.0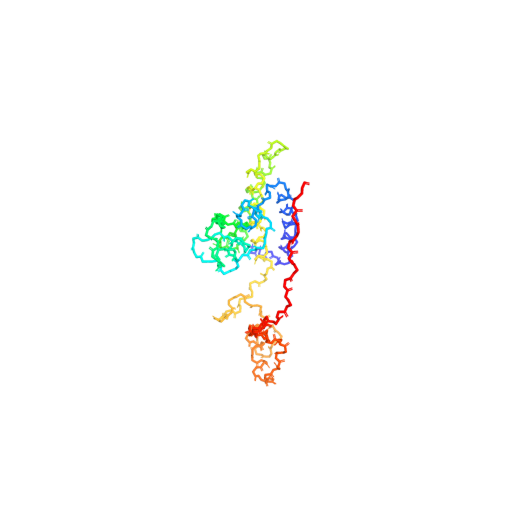0 54.00 137 ASN A N 1
ATOM 1045 C CA . ASN A 1 137 ? 5.348 -2.385 -24.340 1.00 54.00 137 ASN A CA 1
ATOM 1046 C C . ASN A 1 137 ? 4.657 -3.112 -25.497 1.00 54.00 137 ASN A C 1
ATOM 1048 O O . ASN A 1 137 ? 4.937 -2.855 -26.662 1.00 54.00 137 ASN A O 1
ATOM 1052 N N . SER A 1 138 ? 3.799 -4.094 -25.181 1.00 56.69 138 SER A N 1
ATOM 1053 C CA . SER A 1 138 ? 3.180 -4.979 -26.156 1.00 56.69 138 SER A CA 1
ATOM 1054 C C . SER A 1 138 ? 2.385 -4.198 -27.185 1.00 56.69 138 SER A C 1
ATOM 1056 O O . SER A 1 138 ? 2.033 -4.757 -28.222 1.00 56.69 138 SER A O 1
ATOM 1058 N N . GLY A 1 139 ? 2.088 -2.921 -26.891 1.00 58.50 139 GLY A N 1
ATOM 1059 C CA . GLY A 1 139 ? 1.329 -2.025 -27.748 1.00 58.50 139 GLY A CA 1
ATOM 1060 C C . GLY A 1 139 ? -0.039 -2.613 -28.064 1.00 58.50 139 GLY A C 1
ATOM 1061 O O . GLY A 1 139 ? -0.679 -2.196 -29.023 1.00 58.50 139 GLY A O 1
ATOM 1062 N N . CYS A 1 140 ? -0.461 -3.634 -27.305 1.00 69.56 140 CYS A N 1
ATOM 1063 C CA . CYS A 1 140 ? -1.599 -4.444 -27.651 1.00 69.56 140 CYS A CA 1
ATOM 1064 C C . CYS A 1 140 ? -2.852 -3.649 -27.294 1.00 69.56 140 CYS A C 1
ATOM 1066 O O . CYS A 1 140 ? -3.104 -3.430 -26.108 1.00 69.56 140 CYS A O 1
ATOM 1068 N N . PRO A 1 141 ? -3.683 -3.267 -28.279 1.00 69.19 141 PRO A N 1
ATOM 1069 C CA . PRO A 1 141 ? -4.891 -2.496 -28.004 1.00 69.19 141 PRO A CA 1
ATOM 1070 C C . PRO A 1 141 ? -5.923 -3.305 -27.203 1.00 69.19 141 PRO A C 1
ATOM 1072 O O . PRO A 1 141 ? -6.828 -2.726 -26.614 1.00 69.19 141 PRO A O 1
ATOM 1075 N N . LYS A 1 142 ? -5.796 -4.642 -27.179 1.00 73.50 142 LYS A N 1
ATOM 1076 C CA . LYS A 1 142 ? -6.679 -5.544 -26.425 1.00 73.50 142 LYS A CA 1
ATOM 1077 C C . LYS A 1 142 ? -6.196 -5.817 -24.998 1.00 73.50 142 LYS A C 1
ATOM 1079 O O . LYS A 1 142 ? -7.026 -6.049 -24.128 1.00 73.50 142 LYS A O 1
ATOM 1084 N N . HIS A 1 143 ? -4.884 -5.807 -24.758 1.00 71.38 143 HIS A N 1
ATOM 1085 C CA . HIS A 1 143 ? -4.295 -6.150 -23.461 1.00 71.38 143 HIS A CA 1
ATOM 1086 C C . HIS A 1 143 ? -3.131 -5.198 -23.135 1.00 71.38 143 HIS A C 1
ATOM 1088 O O . HIS A 1 143 ? -1.964 -5.550 -23.337 1.00 71.38 143 HIS A O 1
ATOM 1094 N N . PRO A 1 144 ? -3.422 -3.972 -22.670 1.00 63.72 144 PRO A N 1
ATOM 1095 C CA . PRO A 1 144 ? -2.378 -3.015 -22.324 1.00 63.72 144 PRO A CA 1
ATOM 1096 C C . PRO A 1 144 ? -1.513 -3.558 -21.176 1.00 63.72 144 PRO A C 1
ATOM 1098 O O . PRO A 1 144 ? -2.038 -4.051 -20.182 1.00 63.72 144 PRO A O 1
ATOM 1101 N N . GLY A 1 145 ? -0.185 -3.503 -21.332 1.00 64.06 145 GLY A N 1
ATOM 1102 C CA . GLY A 1 145 ? 0.781 -3.992 -20.335 1.00 64.06 145 GLY A CA 1
ATOM 1103 C C . GLY A 1 145 ? 0.925 -5.516 -20.252 1.00 64.06 145 GLY A C 1
ATOM 1104 O O . GLY A 1 145 ? 1.656 -6.016 -19.401 1.00 64.06 145 GLY A O 1
ATOM 1105 N N . ALA A 1 146 ? 0.244 -6.269 -21.121 1.00 72.81 146 ALA A N 1
ATOM 1106 C CA . ALA A 1 146 ? 0.340 -7.721 -21.130 1.00 72.81 146 ALA A CA 1
ATOM 1107 C C . ALA A 1 146 ? 1.718 -8.225 -21.575 1.00 72.81 146 ALA A C 1
ATOM 1109 O O . ALA A 1 146 ? 2.169 -7.771 -22.635 1.00 72.81 146 ALA A O 1
ATOM 1110 N N . PRO A 1 147 ? 2.293 -9.230 -20.871 1.00 72.44 147 PRO A N 1
ATOM 1111 C CA . PRO A 1 147 ? 3.589 -9.816 -21.197 1.00 72.44 147 PRO A CA 1
ATOM 1112 C C . PRO A 1 147 ? 3.737 -10.135 -22.682 1.00 72.44 147 PRO A C 1
ATOM 1114 O O . PRO A 1 147 ? 2.806 -10.627 -23.329 1.00 72.44 147 PRO A O 1
ATOM 1117 N N . LEU A 1 148 ? 4.923 -9.856 -23.217 1.00 77.19 148 LEU A N 1
ATOM 1118 C CA . LEU A 1 148 ? 5.297 -10.226 -24.573 1.00 77.19 148 LEU A CA 1
ATOM 1119 C C . LEU A 1 148 ? 5.934 -11.610 -24.573 1.00 77.19 148 LEU A C 1
ATOM 1121 O O . LEU A 1 148 ? 6.780 -11.926 -23.744 1.00 77.19 148 LEU A O 1
ATOM 1125 N N . ASP A 1 149 ? 5.540 -12.405 -25.548 1.00 78.69 149 ASP A N 1
ATOM 1126 C CA . ASP A 1 149 ? 6.196 -13.639 -25.916 1.00 78.69 149 ASP A CA 1
ATOM 1127 C C . ASP A 1 149 ? 7.243 -13.308 -26.985 1.00 78.69 149 ASP A C 1
ATOM 1129 O O . ASP A 1 149 ? 6.890 -12.948 -28.112 1.00 78.69 149 ASP A O 1
ATOM 1133 N N . VAL A 1 150 ? 8.518 -13.311 -26.591 1.00 77.69 150 VAL A N 1
ATOM 1134 C CA . VAL A 1 150 ? 9.654 -12.873 -27.425 1.00 77.69 150 VAL A CA 1
ATOM 1135 C C . VAL A 1 150 ? 10.167 -13.965 -28.363 1.00 77.69 150 VAL A C 1
ATOM 1137 O O . VAL A 1 150 ? 10.832 -13.654 -29.347 1.00 77.69 150 VAL A O 1
ATOM 1140 N N . ASP A 1 151 ? 9.799 -15.220 -28.110 1.00 78.19 151 ASP A N 1
ATOM 1141 C CA . ASP A 1 151 ? 10.298 -16.397 -28.831 1.00 78.19 151 ASP A CA 1
ATOM 1142 C C . ASP A 1 151 ? 9.397 -16.788 -30.020 1.00 78.19 151 ASP A C 1
ATOM 1144 O O . ASP A 1 151 ? 9.478 -17.892 -30.566 1.00 78.19 151 ASP A O 1
ATOM 1148 N N . VAL A 1 152 ? 8.483 -15.900 -30.427 1.00 77.56 152 VAL A N 1
ATOM 1149 C CA . VAL A 1 152 ? 7.531 -16.156 -31.515 1.00 77.56 152 VAL A CA 1
ATOM 1150 C C . VAL A 1 152 ? 8.188 -15.902 -32.881 1.00 77.56 152 VAL A C 1
ATOM 1152 O O . VAL A 1 152 ? 8.751 -14.825 -33.110 1.00 77.56 152 VAL A O 1
ATOM 1155 N N . PRO A 1 153 ? 8.037 -16.821 -33.856 1.00 73.56 153 PRO A N 1
ATOM 1156 C CA . PRO A 1 153 ? 8.392 -16.547 -35.245 1.00 73.56 153 PRO A CA 1
ATOM 1157 C C . PRO A 1 153 ? 7.592 -15.348 -35.780 1.00 73.56 153 PRO A C 1
ATOM 1159 O O . PRO A 1 153 ? 6.362 -15.383 -35.809 1.00 73.56 153 PRO A O 1
ATOM 1162 N N . GLY A 1 154 ? 8.284 -14.288 -36.204 1.00 77.94 154 GLY A N 1
ATOM 1163 C CA . GLY A 1 154 ? 7.657 -13.040 -36.667 1.00 77.94 154 GLY A CA 1
ATOM 1164 C C . GLY A 1 154 ? 7.708 -11.873 -35.673 1.00 77.94 154 GLY A C 1
ATOM 1165 O O . GLY A 1 154 ? 7.167 -10.813 -35.977 1.00 77.94 154 GLY A O 1
ATOM 1166 N N . GLY A 1 155 ? 8.389 -12.034 -34.533 1.00 77.56 155 GLY A N 1
ATOM 1167 C CA . GLY A 1 155 ? 8.660 -10.964 -33.567 1.00 77.56 155 GLY A CA 1
ATOM 1168 C C . GLY A 1 155 ? 7.803 -11.049 -32.299 1.00 77.56 155 GLY A C 1
ATOM 1169 O O . GLY A 1 155 ? 6.893 -11.874 -32.225 1.00 77.56 155 GLY A O 1
ATOM 1170 N N . PRO A 1 156 ? 8.085 -10.210 -31.286 1.00 76.69 156 PRO A N 1
ATOM 1171 C CA . PRO A 1 156 ? 7.429 -10.289 -29.988 1.00 76.69 156 PRO A CA 1
ATOM 1172 C C . PRO A 1 156 ? 5.928 -9.994 -30.087 1.00 76.69 156 PRO A C 1
ATOM 1174 O O . PRO A 1 156 ? 5.520 -8.975 -30.646 1.00 76.69 156 PRO A O 1
ATOM 1177 N N . ARG A 1 157 ? 5.087 -10.868 -29.518 1.00 81.75 157 ARG A N 1
ATOM 1178 C CA . ARG A 1 157 ? 3.615 -10.719 -29.534 1.00 81.75 157 ARG A CA 1
ATOM 1179 C C . ARG A 1 157 ? 3.021 -10.799 -28.136 1.00 81.75 157 ARG A C 1
ATOM 1181 O O . ARG A 1 157 ? 3.555 -11.472 -27.267 1.00 81.75 157 ARG A O 1
ATOM 1188 N N . CYS A 1 158 ? 1.884 -10.141 -27.915 1.00 85.44 158 CYS A N 1
ATOM 1189 C CA . CYS A 1 158 ? 1.154 -10.219 -26.646 1.00 85.44 158 CYS A CA 1
ATOM 1190 C C . CYS A 1 158 ? 0.792 -11.674 -26.308 1.00 85.44 158 CYS A C 1
ATOM 1192 O O . CYS A 1 158 ? 0.080 -12.333 -27.073 1.00 85.44 158 CYS A O 1
ATOM 1194 N N . LEU A 1 159 ? 1.189 -12.134 -25.121 1.00 84.00 159 LEU A N 1
ATOM 1195 C CA . LEU A 1 159 ? 1.026 -13.516 -24.670 1.00 84.00 159 LEU A CA 1
ATOM 1196 C C . LEU A 1 159 ? -0.452 -13.935 -24.618 1.00 84.00 159 LEU A C 1
ATOM 1198 O O . LEU A 1 159 ? -0.792 -15.028 -25.061 1.00 84.00 159 LEU A O 1
ATOM 1202 N N . PHE A 1 160 ? -1.366 -13.053 -24.194 1.00 83.31 160 PHE A N 1
ATOM 1203 C CA . PHE A 1 160 ? -2.808 -13.356 -24.199 1.00 83.31 160 PHE A CA 1
ATOM 1204 C C . PHE A 1 160 ? -3.404 -13.496 -25.603 1.00 83.31 160 PHE A C 1
ATOM 1206 O O . PHE A 1 160 ? -4.210 -14.398 -25.827 1.00 83.31 160 PHE A O 1
ATOM 1213 N N . CYS A 1 161 ? -3.001 -12.649 -26.557 1.00 83.81 161 CYS A N 1
ATOM 1214 C CA . CYS A 1 161 ? -3.432 -12.780 -27.949 1.00 83.81 161 CYS A CA 1
ATOM 1215 C C . CYS A 1 161 ? -2.893 -14.072 -28.570 1.00 83.81 161 CYS A C 1
ATOM 1217 O O . CYS A 1 161 ? -3.658 -14.799 -29.195 1.00 83.81 161 CYS A O 1
ATOM 1219 N N . ARG A 1 162 ? -1.618 -14.413 -28.324 1.00 85.69 162 ARG A N 1
ATOM 1220 C CA . ARG A 1 162 ? -1.036 -15.688 -28.770 1.00 85.69 162 ARG A CA 1
ATOM 1221 C C . ARG A 1 162 ? -1.773 -16.878 -28.156 1.00 85.69 162 ARG A C 1
ATOM 1223 O O . ARG A 1 162 ? -2.141 -17.805 -28.866 1.00 85.69 162 ARG A O 1
ATOM 1230 N N . ALA A 1 163 ? -2.026 -16.848 -26.849 1.00 84.50 163 ALA A N 1
ATOM 1231 C CA . ALA A 1 163 ? -2.760 -17.905 -26.161 1.00 84.50 163 ALA A CA 1
ATOM 1232 C C . ALA A 1 163 ? -4.190 -18.056 -26.704 1.00 84.50 163 ALA A C 1
ATOM 1234 O O . ALA A 1 163 ? -4.698 -19.171 -26.779 1.00 84.50 163 ALA A O 1
ATOM 1235 N N . GLN A 1 164 ? -4.839 -16.956 -27.094 1.00 83.75 164 GLN A N 1
ATOM 1236 C CA . GLN A 1 164 ? -6.142 -16.993 -27.751 1.00 83.75 164 GLN A CA 1
ATOM 1237 C C . GLN A 1 164 ?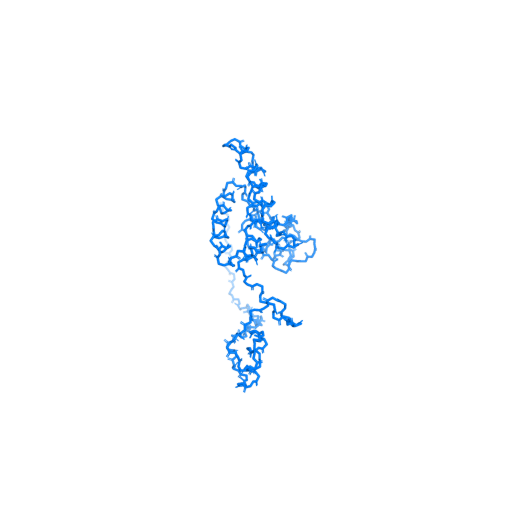 -6.063 -17.630 -29.145 1.00 83.75 164 GLN A C 1
ATOM 1239 O O . GLN A 1 164 ? -6.826 -18.552 -29.407 1.00 83.75 164 GLN A O 1
ATOM 1244 N N . GLU A 1 165 ? -5.116 -17.218 -29.989 1.00 84.75 165 GLU A N 1
ATOM 1245 C CA . GLU A 1 165 ? -4.904 -17.810 -31.320 1.00 84.75 165 GLU A CA 1
ATOM 1246 C C . GLU A 1 165 ? -4.594 -19.309 -31.240 1.00 84.75 165 GLU A C 1
ATOM 1248 O O . GLU A 1 165 ? -5.137 -20.097 -32.005 1.00 84.75 165 GLU A O 1
ATOM 1253 N N . LEU A 1 166 ? -3.767 -19.728 -30.277 1.00 83.50 166 LEU A N 1
ATOM 1254 C CA . LEU A 1 166 ? -3.454 -21.142 -30.054 1.00 83.50 166 LEU A CA 1
ATOM 1255 C C . LEU A 1 166 ? -4.677 -21.951 -29.606 1.00 83.50 166 LEU A C 1
ATOM 1257 O O . LEU A 1 166 ? -4.800 -23.113 -29.992 1.00 83.50 166 LEU A O 1
ATOM 1261 N N . ARG A 1 167 ? -5.583 -21.355 -28.816 1.00 81.06 167 ARG A N 1
ATOM 1262 C CA . ARG A 1 167 ? -6.864 -21.979 -28.439 1.00 81.06 167 ARG A CA 1
ATOM 1263 C C . ARG A 1 167 ? -7.810 -22.088 -29.632 1.00 81.06 167 ARG A C 1
ATOM 1265 O O . ARG A 1 167 ? -8.410 -23.137 -29.826 1.00 81.06 167 ARG A O 1
ATOM 1272 N N . GLU A 1 168 ? -7.908 -21.037 -30.443 1.00 82.25 168 GLU A N 1
ATOM 1273 C CA . GLU A 1 168 ? -8.716 -21.034 -31.669 1.00 82.25 168 GLU A CA 1
ATOM 1274 C C . GLU A 1 168 ? -8.183 -22.055 -32.692 1.00 82.25 168 GLU A C 1
ATOM 1276 O O . GLU A 1 168 ? -8.968 -22.760 -33.321 1.00 82.25 168 GLU A O 1
ATOM 1281 N N . ALA A 1 169 ? -6.857 -22.200 -32.799 1.00 81.25 169 ALA A N 1
ATOM 1282 C CA . ALA A 1 169 ? -6.202 -23.160 -33.687 1.00 81.25 169 ALA A CA 1
ATOM 1283 C C . ALA A 1 169 ? -6.238 -24.612 -33.173 1.00 81.25 169 ALA A C 1
ATOM 1285 O O . ALA A 1 169 ? -6.337 -25.535 -33.978 1.00 81.25 169 ALA A O 1
ATOM 1286 N N . SER A 1 170 ? -6.160 -24.832 -31.853 1.00 76.50 170 SER A N 1
ATOM 1287 C CA . SER A 1 170 ? -6.236 -26.181 -31.258 1.00 76.50 170 SER A CA 1
ATOM 1288 C C . SER A 1 170 ? -7.658 -26.736 -31.199 1.00 76.50 170 SER A C 1
ATOM 1290 O O . SER A 1 170 ? -7.833 -27.931 -30.966 1.00 76.50 170 SER A O 1
ATOM 1292 N N . GLY A 1 171 ? -8.672 -25.892 -31.404 1.00 66.44 171 GLY A N 1
ATOM 1293 C CA . GLY A 1 171 ? -10.055 -26.248 -31.124 1.00 66.44 171 GLY A CA 1
ATOM 1294 C C . GLY A 1 171 ? -10.347 -26.269 -29.621 1.00 66.44 171 GLY A C 1
ATOM 1295 O O . GLY A 1 171 ? -9.455 -26.364 -28.777 1.00 66.44 171 GLY A O 1
ATOM 1296 N N . ASP A 1 172 ? -11.630 -26.123 -29.303 1.00 59.53 172 ASP A N 1
ATOM 1297 C CA . ASP A 1 172 ? -12.170 -25.946 -27.956 1.00 59.53 172 ASP A CA 1
ATOM 1298 C C . ASP A 1 172 ? -11.707 -27.077 -27.020 1.00 59.53 172 ASP A C 1
ATOM 1300 O O . ASP A 1 172 ? -12.177 -28.214 -27.102 1.00 59.53 172 ASP A O 1
ATOM 1304 N N . VAL A 1 173 ? -10.747 -26.789 -26.135 1.00 58.09 173 VAL A N 1
ATOM 1305 C CA . VAL A 1 173 ? -10.403 -27.717 -25.056 1.00 58.09 173 VAL A CA 1
ATOM 1306 C C . VAL A 1 173 ? -11.574 -27.656 -24.080 1.00 58.09 173 VAL A C 1
ATOM 1308 O O . VAL A 1 173 ? -11.829 -26.574 -23.546 1.00 58.09 173 VAL A O 1
ATOM 1311 N N . PRO A 1 174 ? -12.304 -28.758 -23.827 1.00 54.44 174 PRO A N 1
ATOM 1312 C CA . PRO A 1 174 ? -13.464 -28.720 -22.956 1.00 54.44 174 PRO A CA 1
ATOM 1313 C C . PRO A 1 174 ? -13.023 -28.268 -21.567 1.00 54.44 174 PRO A C 1
ATOM 1315 O O . PRO A 1 174 ? -12.395 -29.007 -20.807 1.00 54.44 174 PRO A O 1
ATOM 1318 N N . VAL A 1 175 ? -13.363 -27.024 -21.240 1.00 55.50 175 VAL A N 1
ATOM 1319 C CA . VAL A 1 175 ? -13.243 -26.475 -19.899 1.00 55.50 175 VAL A CA 1
ATOM 1320 C C . VAL A 1 175 ? -14.188 -27.293 -19.021 1.00 55.50 175 VAL A C 1
ATOM 1322 O O . VAL A 1 175 ? -15.390 -27.041 -18.964 1.00 55.50 175 VAL A O 1
ATOM 1325 N N . MET A 1 176 ? -13.650 -28.307 -18.339 1.00 46.28 176 MET A N 1
ATOM 1326 C CA . MET A 1 176 ? -14.354 -29.054 -17.296 1.00 46.28 176 MET A CA 1
ATOM 1327 C C . MET A 1 176 ? -14.465 -28.199 -16.030 1.00 46.28 176 MET A C 1
ATOM 1329 O O . MET A 1 176 ? -13.988 -28.567 -14.962 1.00 46.28 176 MET A O 1
ATOM 1333 N N . VAL A 1 177 ? -15.102 -27.033 -16.136 1.00 51.69 177 VAL A N 1
ATOM 1334 C CA . VAL A 1 177 ? -15.647 -26.356 -14.961 1.00 51.69 177 VAL A CA 1
ATOM 1335 C C . VAL A 1 177 ? -17.025 -26.971 -14.731 1.00 51.69 177 VAL A C 1
ATOM 1337 O O . VAL A 1 177 ? -17.889 -26.871 -15.610 1.00 51.69 177 VAL A O 1
ATOM 1340 N N . PRO A 1 178 ? -17.275 -27.634 -13.588 1.00 43.22 178 PRO A N 1
ATOM 1341 C CA . PRO A 1 178 ? -18.603 -28.126 -13.276 1.00 43.22 178 PRO A CA 1
ATOM 1342 C C . PRO A 1 178 ? -19.547 -26.928 -13.221 1.00 43.22 178 PRO A C 1
ATOM 1344 O O . PRO A 1 178 ? -19.441 -26.079 -12.337 1.00 43.22 178 PRO A O 1
ATOM 1347 N N . ARG A 1 179 ? -20.477 -26.854 -14.177 1.00 44.97 179 ARG A N 1
ATOM 1348 C CA . ARG A 1 179 ? -21.619 -25.940 -14.118 1.00 44.97 179 ARG A CA 1
ATOM 1349 C C . ARG A 1 179 ? -22.318 -26.214 -12.790 1.00 44.97 179 ARG A C 1
ATOM 1351 O O . ARG A 1 179 ? -22.872 -27.300 -12.606 1.00 44.97 179 ARG A O 1
ATOM 1358 N N . SER A 1 180 ? -22.249 -25.273 -11.855 1.00 46.62 180 SER A N 1
ATOM 1359 C CA . SER A 1 180 ? -22.953 -25.337 -10.578 1.00 46.62 180 SER A CA 1
ATOM 1360 C C . SER A 1 180 ? -24.431 -25.532 -10.898 1.00 46.62 180 SER A C 1
ATOM 1362 O O . SER A 1 180 ? -25.105 -24.616 -11.367 1.00 46.62 180 SER A O 1
ATOM 1364 N N . LYS A 1 181 ? -24.922 -26.766 -10.746 1.00 44.38 181 LYS A N 1
ATOM 1365 C CA . LYS A 1 181 ? -26.329 -27.081 -10.973 1.00 44.38 181 LYS A CA 1
ATOM 1366 C C . LYS A 1 181 ? -27.134 -26.234 -10.003 1.00 44.38 181 LYS A C 1
ATOM 1368 O O . LYS A 1 181 ? -27.014 -26.400 -8.792 1.00 44.38 181 LYS A O 1
ATOM 1373 N N . GLU A 1 182 ? -27.951 -25.348 -10.562 1.00 44.06 182 GLU A N 1
ATOM 1374 C CA . GLU A 1 182 ? -29.085 -24.736 -9.888 1.00 44.06 182 GLU A CA 1
ATOM 1375 C C . GLU A 1 182 ? -29.795 -25.815 -9.067 1.00 44.06 182 GLU A C 1
ATOM 1377 O O . GLU A 1 182 ? -30.413 -26.739 -9.610 1.00 44.06 182 GLU A O 1
ATOM 1382 N N . ILE A 1 183 ? -29.685 -25.727 -7.743 1.00 49.88 183 ILE A N 1
ATOM 1383 C CA . ILE A 1 183 ? -30.502 -26.527 -6.840 1.00 49.88 183 ILE A CA 1
ATOM 1384 C C . ILE A 1 183 ? -31.915 -25.958 -6.973 1.00 49.88 183 ILE A C 1
ATOM 1386 O O . ILE A 1 183 ? -32.328 -25.059 -6.244 1.00 49.88 183 ILE A O 1
ATOM 1390 N N . ARG A 1 184 ? -32.659 -26.465 -7.962 1.00 44.56 184 ARG A N 1
ATOM 1391 C CA . ARG A 1 184 ? -34.107 -26.296 -8.039 1.00 44.56 184 ARG A CA 1
ATOM 1392 C C . ARG A 1 184 ? -34.689 -26.852 -6.749 1.00 44.56 184 ARG A C 1
ATOM 1394 O O . ARG A 1 184 ? -34.639 -28.058 -6.509 1.00 44.56 184 ARG A O 1
ATOM 1401 N N . ALA A 1 185 ? -35.246 -25.953 -5.946 1.00 49.00 185 ALA A N 1
ATOM 1402 C CA . ALA A 1 185 ? -36.062 -26.255 -4.787 1.00 49.00 185 ALA A CA 1
ATOM 1403 C C . ALA A 1 185 ? -37.175 -27.243 -5.174 1.00 49.00 185 ALA A C 1
ATOM 1405 O O . ALA A 1 185 ? -38.233 -26.864 -5.674 1.00 49.00 185 ALA A O 1
ATOM 1406 N N . ARG A 1 186 ? -36.936 -28.541 -4.963 1.00 43.66 186 ARG A N 1
ATOM 1407 C CA . ARG A 1 186 ? -37.997 -29.545 -4.934 1.00 43.66 186 ARG A CA 1
ATOM 1408 C C . ARG A 1 186 ? -38.489 -29.627 -3.502 1.00 43.66 186 ARG A C 1
ATOM 1410 O O . ARG A 1 186 ? -37.774 -30.067 -2.608 1.00 43.66 186 ARG A O 1
ATOM 1417 N N . GLY A 1 187 ? -39.710 -29.130 -3.320 1.00 41.19 187 GLY A N 1
ATOM 1418 C CA . GLY A 1 187 ? -40.419 -29.069 -2.055 1.00 41.19 187 GLY A CA 1
ATOM 1419 C C . GLY A 1 187 ? -40.340 -30.373 -1.269 1.00 41.19 187 GLY A C 1
ATOM 1420 O O . GLY A 1 187 ? -40.777 -31.430 -1.726 1.00 41.19 187 GLY A O 1
ATOM 1421 N N . ILE A 1 188 ? -39.830 -30.258 -0.047 1.00 48.53 188 ILE A N 1
ATOM 1422 C CA . ILE A 1 188 ? -39.996 -31.266 0.990 1.00 48.53 188 ILE A CA 1
ATOM 1423 C C . ILE A 1 188 ? -41.483 -31.251 1.354 1.00 48.53 188 ILE A C 1
ATOM 1425 O O . ILE A 1 188 ? -41.964 -30.383 2.084 1.00 48.53 188 ILE A O 1
ATOM 1429 N N . ARG A 1 189 ? -42.240 -32.198 0.790 1.00 41.75 189 ARG A N 1
ATOM 1430 C CA . ARG A 1 189 ? -43.603 -32.491 1.234 1.00 41.75 189 ARG A CA 1
ATOM 1431 C C . ARG A 1 189 ? -43.529 -32.980 2.678 1.00 41.75 189 ARG A C 1
ATOM 1433 O O . ARG A 1 189 ? -43.068 -34.087 2.940 1.00 41.75 189 ARG A O 1
ATOM 1440 N N . ARG A 1 190 ? -44.037 -32.158 3.596 1.00 50.75 190 ARG A N 1
ATOM 1441 C CA . ARG A 1 190 ? -44.450 -32.572 4.939 1.00 50.75 190 ARG A CA 1
ATOM 1442 C C . ARG A 1 190 ? -45.400 -33.772 4.810 1.00 50.75 190 ARG A C 1
ATOM 1444 O O . ARG A 1 190 ? -46.499 -33.629 4.279 1.00 50.75 190 ARG A O 1
ATOM 1451 N N . LYS A 1 191 ? -44.989 -34.939 5.305 1.00 40.44 191 LYS A N 1
ATOM 1452 C CA . LYS A 1 191 ? -45.903 -36.003 5.737 1.00 40.44 191 LYS A CA 1
ATOM 1453 C C . LYS A 1 191 ? -45.785 -36.101 7.252 1.00 40.44 191 LYS A C 1
ATOM 1455 O O . LYS A 1 191 ? -44.688 -36.219 7.782 1.00 40.44 191 LYS A O 1
ATOM 1460 N N . GLY A 1 192 ? -46.921 -35.917 7.912 1.00 43.28 192 GLY A N 1
ATOM 1461 C CA . GLY A 1 192 ? -47.009 -35.745 9.351 1.00 43.28 192 GLY A CA 1
ATOM 1462 C C . GLY A 1 192 ? -46.742 -37.010 10.157 1.00 43.28 192 GLY A C 1
ATOM 1463 O O . GLY A 1 192 ? -46.968 -38.126 9.695 1.00 43.28 192 GLY A O 1
ATOM 1464 N N . LEU A 1 193 ? -46.372 -36.778 11.412 1.00 41.66 193 LEU A N 1
ATOM 1465 C CA . LEU A 1 193 ? -46.771 -37.613 12.533 1.00 41.66 193 LEU A CA 1
ATOM 1466 C C . LEU A 1 193 ? -47.458 -36.720 13.576 1.00 41.66 193 LEU A C 1
ATOM 1468 O O . LEU A 1 193 ? -47.117 -35.552 13.750 1.00 41.66 193 LEU A O 1
ATOM 1472 N N . ARG A 1 194 ? -48.519 -37.293 14.140 1.00 44.75 194 ARG A N 1
ATOM 1473 C CA . ARG A 1 194 ? -49.575 -36.727 14.989 1.00 44.75 194 ARG A CA 1
ATOM 1474 C C . ARG A 1 194 ? -49.090 -36.288 16.387 1.00 44.75 194 ARG A C 1
ATOM 1476 O O . ARG A 1 194 ? -47.981 -36.644 16.773 1.00 44.75 194 ARG A O 1
ATOM 1483 N N . PRO A 1 195 ? -49.922 -35.532 17.133 1.00 48.91 195 PRO A N 1
ATOM 1484 C CA . PRO A 1 195 ? -49.533 -34.893 18.386 1.00 48.91 195 PRO A CA 1
ATOM 1485 C C . PRO A 1 195 ? -49.580 -35.881 19.556 1.00 48.91 195 PRO A C 1
ATOM 1487 O O . PRO A 1 195 ? -50.466 -36.734 19.603 1.00 48.91 195 PRO A O 1
ATOM 1490 N N . TYR A 1 196 ? -48.681 -35.715 20.527 1.00 37.62 196 TYR A N 1
ATOM 1491 C CA . TYR A 1 196 ? -48.907 -36.207 21.885 1.00 37.62 196 TYR A CA 1
ATOM 1492 C C . TYR A 1 196 ? -49.244 -35.017 22.774 1.00 37.62 196 TYR A C 1
ATOM 1494 O O . TYR A 1 196 ? -48.498 -34.041 22.842 1.00 37.62 196 TYR A O 1
ATOM 1502 N N . GLY A 1 197 ? -50.448 -35.090 23.337 1.00 40.81 197 GLY A N 1
ATOM 1503 C CA . GLY A 1 197 ? -51.068 -34.059 24.143 1.00 40.81 197 GLY A CA 1
ATOM 1504 C C . GLY A 1 197 ? -50.417 -33.867 25.508 1.00 40.81 197 GLY A C 1
ATOM 1505 O O . GLY A 1 197 ? -49.700 -34.721 26.024 1.00 40.81 197 GLY A O 1
ATOM 1506 N N . ALA A 1 198 ? -50.734 -32.698 26.049 1.00 44.00 198 ALA A N 1
ATOM 1507 C CA . ALA A 1 198 ? -50.516 -32.263 27.412 1.00 44.00 198 ALA A CA 1
ATOM 1508 C C . ALA A 1 198 ? -51.139 -33.206 28.454 1.00 44.00 198 ALA A C 1
ATOM 1510 O O . ALA A 1 198 ? -52.193 -33.797 28.214 1.00 44.00 198 ALA A O 1
ATOM 1511 N N . VAL A 1 199 ? -50.535 -33.233 29.641 1.00 44.69 199 VAL A N 1
ATOM 1512 C CA . VAL A 1 199 ? -51.232 -33.488 30.907 1.00 44.69 199 VAL A CA 1
ATOM 1513 C C . VAL A 1 199 ? -50.749 -32.485 31.957 1.00 44.69 199 VAL A C 1
ATOM 1515 O O . VAL A 1 199 ? -49.613 -32.018 31.903 1.00 44.69 199 VAL A O 1
ATOM 1518 N N . ASN A 1 200 ? -51.696 -32.114 32.814 1.00 41.34 200 ASN A N 1
ATOM 1519 C CA . ASN A 1 200 ? -51.817 -30.868 33.566 1.00 41.34 200 ASN A CA 1
ATOM 1520 C C . ASN A 1 200 ? -50.936 -30.743 34.815 1.00 41.34 200 ASN A C 1
ATOM 1522 O O . ASN A 1 200 ? -50.444 -31.725 35.365 1.00 41.34 200 ASN A O 1
ATOM 1526 N N . GLU A 1 201 ? -50.878 -29.490 35.268 1.00 37.78 201 GLU A N 1
ATOM 1527 C CA . GLU A 1 201 ? -50.671 -29.028 36.642 1.00 37.78 201 GLU A CA 1
ATOM 1528 C C . GLU A 1 201 ? -51.400 -29.866 37.706 1.00 37.78 201 GLU A C 1
ATOM 1530 O O . GLU A 1 201 ? -52.575 -30.209 37.545 1.00 37.78 201 GLU A O 1
ATOM 1535 N N . THR A 1 202 ? -50.711 -30.050 38.832 1.00 50.03 202 THR A N 1
ATOM 1536 C CA . THR A 1 202 ? -51.211 -29.778 40.192 1.00 50.03 202 THR A CA 1
ATOM 1537 C C . THR A 1 202 ? -50.060 -29.256 41.031 1.00 50.03 202 THR A C 1
ATOM 1539 O O . THR A 1 202 ? -48.970 -29.864 40.914 1.00 50.03 202 THR A O 1
#